Protein AF-Q8T489-F1 (afdb_monomer)

Nearest PDB structures (foldseek):
  5f6k-assembly1_A  TM=8.172E-01  e=2.165E-03  Homo sapiens
  8b55-assembly1_A-2  TM=5.934E-01  e=5.546E-02  Homo sapiens
  5mqs-assembly1_A  TM=7.505E-01  e=1.178E+00  Bacteroides thetaiotaomicron
  8wv5-assembly1_J  TM=5.473E-01  e=4.921E-01  Homo sapiens

Sequence (176 aa):
MFGIGTKSARLHANAFRNMLGENEHGWGLSHKGVLWHEGVALLYTKRFRENQPTQIGVLFDGIEGTLTFYKDGKCLGVAFRGLDQIDEPLYPIVCSTAAKTEMTLKCTRREFVNLQDRCRAVIMRRVRSAAQLEKLKLPLPIADYLSEVIDEKKPLRQVNQLEMCIMNYDLYEARE

Mean predicted aligned error: 8.5 Å

Solvent-accessible surface area (backbone atoms only — not comparable to full-atom values): 10950 Å² total; per-residue (Å²): 61,42,41,36,23,36,90,79,36,72,87,76,70,103,60,96,66,72,58,52,4,52,39,83,38,18,42,15,38,37,62,70,18,32,36,23,37,60,60,45,77,43,87,69,49,77,55,59,65,80,100,48,97,74,51,76,46,81,46,76,40,73,83,82,5,32,35,30,44,23,54,72,86,41,78,66,53,80,74,46,70,66,57,57,74,50,96,61,72,76,39,85,42,73,53,80,86,61,85,94,69,84,85,82,89,87,79,86,86,81,88,62,94,45,70,65,56,45,49,49,57,60,50,48,74,75,43,76,44,71,76,55,51,59,75,65,70,58,59,63,75,58,44,54,67,58,48,80,76,61,67,83,70,76,77,87,72,85,78,50,75,68,58,52,50,50,56,52,50,56,61,55,60,78,71,116

pLDDT: mean 88.54, std 11.8, range [40.12, 98.62]

Foldseek 3Di:
DWFKFFPPQDDDDPDDDPRAQCQQGHWDQDLCCWIHHRNDIDRQDHHHDPPDDWDKDWDQDLVQQFIWIDIPNHTSDTRDHPNVVDPGDMDIDDDDPDPPDDDDDPDDDDDAPDPVSVVLVVVCVVVQDLVSLVVVVDDPVVSVVSCVPRDPDDPDDDQDPVSVVVVVVVVVVVVD

Radius of gyration: 19.59 Å; Cα contacts (8 Å, |Δi|>4): 230; chains: 1; bounding box: 57×30×50 Å

Organism: Drosophila melanogaster (NCBI:txid7227)

Structure (mmCIF, N/CA/C/O backbone):
data_AF-Q8T489-F1
#
_entry.id   AF-Q8T489-F1
#
loop_
_atom_site.group_PDB
_atom_site.id
_atom_site.type_symbol
_atom_site.label_atom_id
_atom_site.label_alt_id
_atom_site.label_comp_id
_atom_site.label_asym_id
_atom_site.label_entity_id
_atom_site.label_seq_id
_atom_site.pdbx_PDB_ins_code
_atom_site.Cartn_x
_atom_site.Cartn_y
_atom_site.Cartn_z
_atom_site.occupancy
_atom_site.B_iso_or_equiv
_atom_site.auth_seq_id
_atom_site.auth_comp_id
_atom_site.auth_asym_id
_atom_site.auth_atom_id
_atom_site.pdbx_PDB_model_num
ATOM 1 N N . MET A 1 1 ? 10.232 1.226 -4.996 1.00 93.56 1 MET A N 1
ATOM 2 C CA . MET A 1 1 ? 9.097 0.299 -5.114 1.00 93.56 1 MET A CA 1
ATOM 3 C C . MET A 1 1 ? 7.974 0.826 -4.252 1.00 93.56 1 MET A C 1
ATOM 5 O O . MET A 1 1 ? 8.246 1.575 -3.319 1.00 93.56 1 MET A O 1
ATOM 9 N N . PHE A 1 2 ? 6.748 0.456 -4.591 1.00 96.56 2 PHE A N 1
ATOM 10 C CA . PHE A 1 2 ? 5.522 0.893 -3.931 1.00 96.56 2 PHE A CA 1
ATOM 11 C C . PHE A 1 2 ? 4.667 -0.335 -3.666 1.00 96.56 2 PHE A C 1
ATOM 13 O O . PHE A 1 2 ? 4.576 -1.189 -4.545 1.00 96.56 2 PHE A O 1
ATOM 20 N N . GLY A 1 3 ? 4.023 -0.421 -2.513 1.00 97.69 3 GLY A N 1
ATOM 21 C CA . GLY A 1 3 ? 3.103 -1.515 -2.245 1.00 97.69 3 GLY A CA 1
ATOM 22 C C . GLY A 1 3 ? 2.781 -1.640 -0.772 1.00 97.69 3 GLY A C 1
ATOM 23 O O . GLY A 1 3 ? 2.682 -0.627 -0.078 1.00 97.69 3 GLY A O 1
ATOM 24 N N . ILE A 1 4 ? 2.603 -2.874 -0.318 1.00 98.19 4 ILE A N 1
ATOM 25 C CA . ILE A 1 4 ? 2.231 -3.188 1.060 1.00 98.19 4 ILE A CA 1
ATOM 26 C C . ILE A 1 4 ? 3.087 -4.332 1.600 1.00 98.19 4 ILE A C 1
ATOM 28 O O . ILE A 1 4 ? 3.667 -5.094 0.827 1.00 98.19 4 ILE A O 1
ATOM 32 N N . GLY A 1 5 ? 3.153 -4.466 2.916 1.00 97.69 5 GLY A N 1
ATOM 33 C CA . GLY A 1 5 ? 3.771 -5.617 3.560 1.00 97.69 5 GLY A CA 1
ATOM 34 C C . GLY A 1 5 ? 3.296 -5.796 4.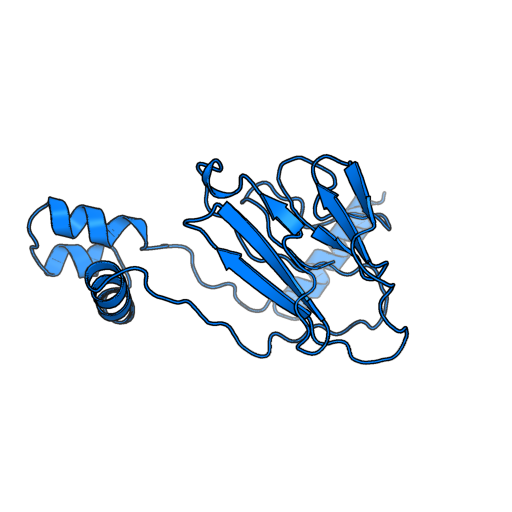989 1.00 97.69 5 GLY A C 1
ATOM 35 O O . GLY A 1 5 ? 2.650 -4.913 5.555 1.00 97.69 5 GLY A O 1
ATOM 36 N N . THR A 1 6 ? 3.610 -6.949 5.560 1.00 96.94 6 THR A N 1
ATOM 37 C CA . THR A 1 6 ? 3.297 -7.245 6.957 1.00 96.94 6 THR A CA 1
ATOM 38 C C . THR A 1 6 ? 4.324 -6.603 7.891 1.00 96.94 6 THR A C 1
ATOM 40 O O . THR A 1 6 ? 5.301 -5.990 7.448 1.00 96.94 6 THR A O 1
ATOM 43 N N . LYS A 1 7 ? 4.149 -6.755 9.208 1.00 94.56 7 LYS A N 1
ATOM 44 C CA . LYS A 1 7 ? 5.148 -6.298 10.196 1.00 94.56 7 LYS A CA 1
ATOM 45 C C . LYS A 1 7 ? 6.522 -6.966 10.017 1.00 94.56 7 LYS A C 1
ATOM 47 O O . LYS A 1 7 ? 7.519 -6.425 10.485 1.00 94.56 7 LYS A O 1
ATOM 52 N N . SER A 1 8 ? 6.558 -8.130 9.367 1.00 95.44 8 SER A N 1
ATOM 53 C CA . SER A 1 8 ? 7.763 -8.925 9.111 1.00 95.44 8 SER A CA 1
ATOM 54 C C . SER A 1 8 ? 8.461 -8.537 7.802 1.00 95.44 8 SER A C 1
ATOM 56 O O . SER A 1 8 ? 9.511 -9.090 7.473 1.00 95.44 8 SER A O 1
ATOM 58 N N . ALA A 1 9 ? 7.904 -7.588 7.039 1.00 94.62 9 ALA A N 1
ATOM 59 C CA . ALA A 1 9 ? 8.518 -7.101 5.812 1.00 94.62 9 ALA A CA 1
ATOM 60 C C . ALA A 1 9 ? 9.894 -6.479 6.093 1.00 94.62 9 ALA A C 1
ATOM 62 O O . ALA A 1 9 ? 10.052 -5.638 6.983 1.00 94.62 9 ALA A O 1
ATOM 63 N N . ARG A 1 10 ? 10.905 -6.847 5.296 1.00 90.69 10 ARG A N 1
ATOM 64 C CA . ARG A 1 10 ? 12.247 -6.271 5.432 1.00 90.69 10 ARG A CA 1
ATOM 65 C C . ARG A 1 10 ? 12.230 -4.791 5.036 1.00 90.69 10 ARG A C 1
ATOM 67 O O . ARG A 1 10 ? 11.767 -4.437 3.953 1.00 90.69 10 ARG A O 1
ATOM 74 N N . LEU A 1 11 ? 12.775 -3.930 5.899 1.00 91.38 11 LEU A N 1
ATOM 75 C CA . LEU A 1 11 ? 12.809 -2.473 5.687 1.00 91.38 11 LEU A CA 1
ATOM 76 C C . LEU A 1 11 ? 14.181 -1.931 5.262 1.00 91.38 11 LEU A C 1
ATOM 78 O O . LEU A 1 11 ? 14.270 -0.782 4.833 1.00 91.38 11 LEU A O 1
ATOM 82 N N . HIS A 1 12 ? 15.242 -2.738 5.348 1.00 88.50 12 HIS A N 1
ATOM 83 C CA . HIS A 1 12 ? 16.602 -2.335 4.983 1.00 88.50 12 HIS A CA 1
ATOM 84 C C . HIS A 1 12 ? 17.356 -3.440 4.243 1.00 88.50 12 HIS A C 1
ATOM 86 O O . HIS A 1 12 ? 17.157 -4.626 4.499 1.00 88.50 12 HIS A O 1
ATOM 92 N N . ALA A 1 13 ? 18.246 -3.056 3.331 1.00 86.50 13 ALA A N 1
ATOM 93 C CA . ALA A 1 13 ? 19.134 -3.973 2.630 1.00 86.50 13 ALA A CA 1
ATOM 94 C C . ALA A 1 13 ? 20.437 -3.268 2.251 1.00 86.50 13 ALA A C 1
ATOM 96 O O . ALA A 1 13 ? 20.415 -2.222 1.606 1.00 86.50 13 ALA A O 1
ATOM 97 N N . ASN A 1 14 ? 21.580 -3.888 2.546 1.00 84.94 14 ASN A N 1
ATOM 98 C CA . ASN A 1 14 ? 22.900 -3.393 2.134 1.00 84.94 14 ASN A CA 1
ATOM 99 C C . ASN A 1 14 ? 23.225 -3.732 0.661 1.00 84.94 14 ASN A C 1
ATOM 101 O O . ASN A 1 14 ? 24.364 -4.040 0.323 1.00 84.94 14 ASN A O 1
ATOM 105 N N . ALA A 1 15 ? 22.220 -3.748 -0.219 1.00 84.56 15 ALA A N 1
ATOM 106 C CA . ALA A 1 15 ? 22.376 -4.087 -1.630 1.00 84.56 15 ALA A CA 1
ATOM 107 C C . ALA A 1 15 ? 21.218 -3.542 -2.482 1.00 84.56 15 ALA A C 1
ATOM 109 O O . ALA A 1 15 ? 20.085 -3.417 -2.017 1.00 84.56 15 ALA A O 1
ATOM 110 N N . PHE A 1 16 ? 21.486 -3.295 -3.766 1.00 83.75 16 PHE A N 1
ATOM 111 C CA . PHE A 1 16 ? 20.480 -2.885 -4.750 1.00 83.75 16 PHE A CA 1
ATOM 112 C C . PHE A 1 16 ? 19.562 -4.061 -5.114 1.00 83.75 16 PHE A C 1
ATOM 114 O O . PHE A 1 16 ? 19.868 -4.841 -6.014 1.00 83.75 16 PHE A O 1
ATOM 121 N N . ARG A 1 17 ? 18.444 -4.218 -4.395 1.00 85.00 17 ARG A N 1
ATOM 122 C CA . ARG A 1 17 ? 17.510 -5.346 -4.561 1.00 85.00 17 ARG A CA 1
ATOM 123 C C . ARG A 1 17 ? 16.057 -4.884 -4.579 1.00 85.00 17 ARG A C 1
ATOM 125 O O . ARG A 1 17 ? 15.720 -3.841 -4.019 1.00 85.00 17 ARG A O 1
ATOM 132 N N . ASN A 1 18 ? 15.187 -5.692 -5.184 1.00 85.81 18 ASN A N 1
ATOM 133 C CA . ASN A 1 18 ? 13.739 -5.505 -5.100 1.00 85.81 18 ASN A CA 1
ATOM 134 C C . ASN A 1 18 ? 13.231 -6.024 -3.749 1.00 85.81 18 ASN A C 1
ATOM 136 O O . ASN A 1 18 ? 12.666 -7.104 -3.672 1.00 85.81 18 ASN A O 1
ATOM 140 N N . MET A 1 19 ? 13.508 -5.274 -2.681 1.00 91.50 19 MET A N 1
ATOM 141 C CA . MET A 1 19 ? 13.253 -5.707 -1.303 1.00 91.50 19 MET A CA 1
ATOM 142 C C . MET A 1 19 ? 11.765 -5.943 -1.016 1.00 91.50 19 MET A C 1
ATOM 144 O O . MET A 1 19 ? 11.410 -6.896 -0.335 1.00 91.50 19 MET A O 1
ATOM 148 N N . LEU A 1 20 ? 10.882 -5.094 -1.548 1.00 95.00 20 LEU A N 1
ATOM 149 C CA . LEU A 1 20 ? 9.448 -5.251 -1.327 1.00 95.00 20 LEU A CA 1
ATOM 150 C C . LEU A 1 20 ? 8.905 -6.376 -2.217 1.00 95.00 20 LEU A C 1
ATOM 152 O O . LEU A 1 20 ? 8.756 -6.177 -3.421 1.00 95.00 20 LEU A O 1
ATOM 156 N N . GLY A 1 21 ? 8.620 -7.526 -1.609 1.00 94.00 21 GLY A N 1
ATOM 157 C CA . GLY A 1 21 ? 8.206 -8.746 -2.306 1.00 94.00 21 GLY A CA 1
ATOM 158 C C . GLY A 1 21 ? 9.342 -9.698 -2.667 1.00 94.00 21 GLY A C 1
ATOM 159 O O . GLY A 1 21 ? 9.164 -10.578 -3.504 1.00 94.00 21 GLY A O 1
ATOM 160 N N . GLU A 1 22 ? 10.510 -9.550 -2.033 1.00 93.25 22 GLU A N 1
ATOM 161 C CA . GLU A 1 22 ? 11.567 -10.569 -2.098 1.00 93.25 22 GLU A CA 1
ATOM 162 C C . GLU A 1 22 ? 11.196 -11.868 -1.364 1.00 93.25 22 GLU A C 1
ATOM 164 O O . GLU A 1 22 ? 11.806 -12.902 -1.612 1.00 93.25 22 GLU A O 1
ATOM 169 N N . ASN A 1 23 ? 10.215 -11.795 -0.463 1.00 94.44 23 ASN A N 1
ATOM 170 C CA . ASN A 1 23 ? 9.654 -12.893 0.313 1.00 94.44 23 ASN A CA 1
ATOM 171 C C . ASN A 1 23 ? 8.121 -12.737 0.413 1.00 94.44 23 ASN A C 1
ATOM 173 O O . ASN A 1 23 ? 7.537 -11.834 -0.197 1.00 94.44 23 ASN A O 1
ATOM 177 N N . GLU A 1 24 ? 7.477 -13.615 1.172 1.00 96.31 24 GLU A N 1
ATOM 178 C CA . GLU A 1 24 ? 6.028 -13.675 1.394 1.00 96.31 24 GLU A CA 1
ATOM 179 C C . GLU A 1 24 ? 5.465 -12.465 2.157 1.00 96.31 24 GLU A C 1
ATOM 181 O O . GLU A 1 24 ? 4.276 -12.173 2.089 1.00 96.31 24 GLU A O 1
ATOM 186 N N . HIS A 1 25 ? 6.309 -11.701 2.855 1.00 97.06 25 HIS A N 1
ATOM 187 C CA . HIS A 1 25 ? 5.866 -10.604 3.718 1.00 97.06 25 HIS A CA 1
ATOM 188 C C . HIS A 1 25 ? 5.662 -9.271 2.983 1.00 97.06 25 HIS A C 1
ATOM 190 O O . HIS A 1 25 ? 5.386 -8.254 3.623 1.00 97.06 25 HIS A O 1
ATOM 196 N N . GLY A 1 26 ? 5.814 -9.234 1.656 1.00 97.25 26 GLY A N 1
ATOM 197 C CA . GLY A 1 26 ? 5.678 -8.009 0.873 1.00 97.25 26 GLY A CA 1
ATOM 198 C C . GLY A 1 26 ? 5.086 -8.216 -0.517 1.00 97.25 26 GLY A C 1
ATOM 199 O O . GLY A 1 26 ? 5.304 -9.234 -1.164 1.00 97.25 26 GLY A O 1
ATOM 200 N N . TRP A 1 27 ? 4.391 -7.189 -1.001 1.00 98.31 27 TRP A N 1
ATOM 201 C CA . TRP A 1 27 ? 3.808 -7.114 -2.340 1.00 98.31 27 TRP A CA 1
ATOM 202 C C . TRP A 1 27 ? 4.195 -5.776 -2.955 1.00 98.31 27 TRP A C 1
ATOM 204 O O . TRP A 1 27 ? 3.759 -4.723 -2.485 1.00 98.31 27 TRP A O 1
ATOM 214 N N . GLY A 1 28 ? 5.047 -5.789 -3.979 1.00 97.81 28 GLY A N 1
ATOM 215 C CA . GLY A 1 28 ? 5.710 -4.581 -4.464 1.00 97.81 28 GLY A CA 1
ATOM 216 C C . GLY A 1 28 ? 5.622 -4.362 -5.967 1.00 97.81 28 GLY A C 1
ATOM 217 O O . GLY A 1 28 ? 5.867 -5.259 -6.760 1.00 97.81 28 GLY A O 1
ATOM 218 N N . LEU A 1 29 ? 5.376 -3.119 -6.378 1.00 97.94 29 LEU A N 1
ATOM 219 C CA . LEU A 1 29 ? 5.562 -2.632 -7.743 1.00 97.94 29 LEU A CA 1
ATOM 220 C C . LEU A 1 29 ? 6.882 -1.858 -7.858 1.00 97.94 29 LEU A C 1
ATOM 222 O O . LEU A 1 29 ? 7.127 -0.866 -7.163 1.00 97.94 29 LEU A O 1
ATOM 226 N N . SER A 1 30 ? 7.741 -2.282 -8.779 1.00 95.19 30 SER A N 1
ATOM 227 C CA . SER A 1 30 ? 8.980 -1.577 -9.122 1.00 95.19 30 SER A CA 1
ATOM 228 C C . SER A 1 30 ? 8.750 -0.476 -10.167 1.00 95.19 30 SER A C 1
ATOM 230 O O . SER A 1 30 ? 7.851 -0.561 -11.002 1.00 95.19 30 SER A O 1
ATOM 232 N N . HIS A 1 31 ? 9.632 0.533 -10.203 1.00 93.19 31 HIS A N 1
ATOM 233 C CA . HIS A 1 31 ? 9.626 1.566 -11.257 1.00 93.19 31 HIS A CA 1
ATOM 234 C C . HIS A 1 31 ? 9.875 0.976 -12.661 1.00 93.19 31 HIS A C 1
ATOM 236 O O . HIS A 1 31 ? 9.575 1.605 -13.674 1.00 93.19 31 HIS A O 1
ATOM 242 N N . LYS A 1 32 ? 10.386 -0.261 -12.736 1.00 94.19 32 LYS A N 1
ATOM 243 C CA . LYS A 1 32 ? 10.527 -1.027 -13.979 1.00 94.19 32 LYS A CA 1
ATOM 244 C C . LYS A 1 32 ? 9.193 -1.607 -14.477 1.00 94.19 32 LYS A C 1
ATOM 246 O O . LYS A 1 32 ? 9.178 -2.258 -15.515 1.00 94.19 32 LYS A O 1
ATOM 251 N N . GLY A 1 33 ? 8.086 -1.369 -13.771 1.00 95.75 33 GLY A N 1
ATOM 252 C CA . GLY A 1 33 ? 6.765 -1.881 -14.135 1.00 95.75 33 GLY A CA 1
ATOM 253 C C . GLY A 1 33 ? 6.573 -3.371 -13.842 1.00 95.75 33 GLY A C 1
ATOM 254 O O . GLY A 1 33 ? 5.718 -4.011 -14.451 1.00 95.75 33 GLY A O 1
ATOM 255 N N . VAL A 1 34 ? 7.384 -3.916 -12.931 1.00 97.75 34 VAL A N 1
ATOM 256 C CA . VAL A 1 34 ? 7.389 -5.332 -12.537 1.00 97.75 34 VAL A CA 1
ATOM 257 C C . VAL A 1 34 ? 6.860 -5.467 -11.114 1.00 97.75 34 VAL A C 1
ATOM 259 O O . VAL A 1 34 ? 7.325 -4.727 -10.236 1.00 97.75 34 VAL A O 1
ATOM 262 N N . LEU A 1 35 ? 5.922 -6.391 -10.915 1.00 98.25 35 LEU A N 1
ATOM 263 C CA . LEU A 1 35 ? 5.408 -6.830 -9.620 1.00 98.25 35 LEU A CA 1
ATOM 264 C C . LEU A 1 35 ? 6.344 -7.858 -8.991 1.00 98.25 35 LEU A C 1
ATOM 266 O O . LEU A 1 35 ? 6.912 -8.672 -9.712 1.00 98.25 35 LEU A O 1
ATOM 270 N N . TRP A 1 36 ? 6.474 -7.802 -7.671 1.00 97.75 36 TRP A N 1
ATOM 271 C CA . TRP A 1 36 ? 7.313 -8.664 -6.850 1.00 97.75 36 TRP A CA 1
ATOM 272 C C . TRP A 1 36 ? 6.518 -9.169 -5.650 1.00 97.75 36 TRP A C 1
ATOM 274 O O . TRP A 1 36 ? 5.912 -8.361 -4.942 1.00 97.75 36 TRP A O 1
ATOM 284 N N . HIS A 1 37 ? 6.529 -10.481 -5.445 1.00 97.38 37 HIS A N 1
ATOM 285 C CA . HIS A 1 37 ? 6.000 -11.165 -4.265 1.00 97.38 37 HIS A CA 1
ATOM 286 C C . HIS A 1 37 ? 6.595 -12.576 -4.214 1.00 97.38 37 HIS A C 1
ATOM 288 O O . HIS A 1 37 ? 6.715 -13.201 -5.267 1.00 97.38 37 HIS A O 1
ATOM 294 N N . GLU A 1 38 ? 7.007 -13.056 -3.036 1.00 95.56 38 GLU A N 1
ATOM 295 C CA . GLU A 1 38 ? 7.633 -14.384 -2.873 1.00 95.56 38 GLU A CA 1
ATOM 296 C C . GLU A 1 38 ? 8.835 -14.617 -3.810 1.00 95.56 38 GLU A C 1
ATOM 298 O O . GLU A 1 38 ? 9.086 -15.715 -4.301 1.00 95.56 38 GLU A O 1
ATOM 303 N N . GLY A 1 39 ? 9.572 -13.548 -4.133 1.00 92.69 39 GLY A N 1
ATOM 304 C CA . GLY A 1 39 ? 10.697 -13.606 -5.071 1.00 92.69 39 GLY A CA 1
ATOM 305 C C . GLY A 1 39 ? 10.295 -13.787 -6.543 1.00 92.69 39 GLY A C 1
ATOM 306 O O . GLY A 1 39 ? 11.165 -13.770 -7.418 1.00 92.69 39 GLY A O 1
ATOM 307 N N . VAL A 1 40 ? 9.000 -13.900 -6.845 1.00 95.31 40 VAL A N 1
ATOM 308 C CA . VAL A 1 40 ? 8.461 -14.003 -8.203 1.00 95.31 40 VAL A CA 1
ATOM 309 C C . VAL A 1 40 ? 8.300 -12.613 -8.811 1.00 95.31 40 VAL A C 1
ATOM 311 O O . VAL A 1 40 ? 7.788 -11.691 -8.178 1.00 95.31 40 VAL A O 1
ATOM 314 N N . ALA A 1 41 ? 8.720 -12.474 -10.070 1.00 96.50 41 ALA A N 1
ATOM 315 C CA . ALA A 1 41 ? 8.670 -11.229 -10.823 1.00 96.50 41 ALA A CA 1
ATOM 316 C C . ALA A 1 41 ? 7.704 -11.330 -12.013 1.00 96.50 41 ALA A C 1
ATOM 318 O O . ALA A 1 41 ? 7.887 -12.171 -12.892 1.00 96.50 41 ALA A O 1
ATOM 319 N N . LEU A 1 42 ? 6.715 -10.435 -12.085 1.00 96.62 42 LEU A N 1
ATOM 320 C CA . LEU A 1 42 ? 5.713 -10.414 -13.160 1.00 96.62 42 LEU A CA 1
ATOM 321 C C . LEU A 1 42 ? 5.647 -9.043 -13.838 1.00 96.62 42 LEU A C 1
ATOM 323 O O . LEU A 1 42 ? 5.532 -8.010 -13.176 1.00 96.62 42 LEU A O 1
ATOM 327 N N . LEU A 1 43 ? 5.714 -9.011 -15.172 1.00 97.88 43 LEU A N 1
ATOM 328 C CA . LEU A 1 43 ? 5.529 -7.770 -15.926 1.00 97.88 43 LEU A CA 1
ATOM 329 C C . LEU A 1 43 ? 4.066 -7.329 -15.838 1.00 97.88 43 LEU A C 1
ATOM 331 O O . LEU A 1 43 ? 3.166 -8.090 -16.171 1.00 97.88 43 LEU A O 1
ATOM 335 N N . TYR A 1 44 ? 3.846 -6.079 -15.442 1.00 97.81 44 TYR A N 1
ATOM 336 C CA . TYR A 1 44 ? 2.506 -5.568 -15.161 1.00 97.81 44 TYR A CA 1
ATOM 337 C C . TYR A 1 44 ? 2.202 -4.253 -15.875 1.00 97.81 44 TYR A C 1
ATOM 339 O O . TYR A 1 44 ? 1.095 -4.031 -16.353 1.00 97.81 44 TYR A O 1
ATOM 347 N N . THR A 1 45 ? 3.190 -3.368 -16.005 1.00 97.12 45 THR A N 1
ATOM 348 C CA . THR A 1 45 ? 3.008 -2.101 -16.716 1.00 97.12 45 THR A CA 1
ATOM 349 C C . THR A 1 45 ? 4.284 -1.668 -17.420 1.00 97.12 45 THR A C 1
ATOM 351 O O . THR A 1 45 ? 5.373 -2.190 -17.185 1.00 97.12 45 THR A O 1
ATOM 354 N N . LYS A 1 46 ? 4.170 -0.668 -18.295 1.00 95.38 46 LYS A N 1
ATOM 355 C CA . LYS A 1 46 ? 5.344 -0.030 -18.894 1.00 95.38 46 LYS A CA 1
ATOM 356 C C . LYS A 1 46 ? 6.173 0.654 -17.808 1.00 95.38 46 LYS A C 1
ATOM 358 O O . LYS A 1 46 ? 5.625 1.291 -16.898 1.00 95.38 46 LYS A O 1
ATOM 363 N N . ARG A 1 47 ? 7.498 0.593 -17.976 1.00 95.50 47 ARG A N 1
ATOM 364 C CA . ARG A 1 47 ? 8.479 1.277 -17.122 1.00 95.50 47 ARG A CA 1
ATOM 365 C C . ARG A 1 47 ? 8.093 2.735 -16.876 1.00 95.50 47 ARG A C 1
ATOM 367 O O . ARG A 1 47 ? 7.431 3.392 -17.690 1.00 95.50 47 ARG A O 1
ATOM 374 N N . PHE A 1 48 ? 8.454 3.227 -15.704 1.00 93.56 48 PHE A N 1
ATOM 375 C CA . PHE A 1 48 ? 8.238 4.615 -15.331 1.00 93.56 48 PHE A CA 1
ATOM 376 C C . PHE A 1 48 ? 9.229 5.470 -16.118 1.00 93.56 48 PHE A C 1
ATOM 378 O O . PHE A 1 48 ? 10.276 4.978 -16.539 1.00 93.56 48 PHE A O 1
ATOM 385 N N . ARG A 1 49 ? 8.868 6.725 -16.387 1.00 92.50 49 ARG A N 1
ATOM 386 C CA . ARG A 1 49 ? 9.765 7.621 -17.114 1.00 92.50 49 ARG A CA 1
ATOM 387 C C . ARG A 1 49 ? 10.844 8.101 -16.154 1.00 92.50 49 ARG A C 1
ATOM 389 O O . ARG A 1 49 ? 10.534 8.593 -15.074 1.00 92.50 49 ARG A O 1
ATOM 396 N N . GLU A 1 50 ? 12.097 7.931 -16.544 1.00 89.38 50 GLU A N 1
ATOM 397 C CA . GLU A 1 50 ? 13.228 8.405 -15.752 1.00 89.38 50 GLU A CA 1
ATOM 398 C C . GLU A 1 50 ? 13.251 9.935 -15.722 1.00 89.38 50 GLU A C 1
ATOM 400 O O . GLU A 1 50 ? 12.858 10.589 -16.689 1.00 89.38 50 GLU A O 1
ATOM 405 N N . ASN A 1 51 ? 13.696 10.500 -14.596 1.00 88.31 51 ASN A N 1
ATOM 406 C CA . ASN A 1 51 ? 13.799 11.947 -14.375 1.00 88.31 51 ASN A CA 1
ATOM 407 C C . ASN A 1 51 ? 12.486 12.725 -14.588 1.00 88.31 51 ASN A C 1
ATOM 409 O O . ASN A 1 51 ? 12.507 13.930 -14.826 1.00 88.31 51 ASN A O 1
ATOM 413 N N . GLN A 1 52 ? 11.337 12.048 -14.498 1.00 93.00 52 GLN A N 1
ATOM 414 C CA . GLN A 1 52 ? 10.018 12.670 -14.550 1.00 93.00 52 GLN A CA 1
ATOM 415 C C . GLN A 1 52 ? 9.228 12.302 -13.292 1.00 93.00 52 GLN A C 1
ATOM 417 O O . GLN A 1 52 ? 9.179 11.121 -12.927 1.00 93.00 52 GLN A O 1
ATOM 422 N N . PRO A 1 53 ? 8.574 13.277 -12.634 1.00 93.12 53 PRO A N 1
ATOM 423 C CA . PRO A 1 53 ? 7.655 12.978 -11.549 1.00 93.12 53 PRO A CA 1
ATOM 424 C C . PRO A 1 53 ? 6.576 12.008 -12.034 1.00 93.12 53 PRO A C 1
ATOM 426 O O . PRO A 1 53 ? 5.943 12.238 -13.060 1.00 93.12 53 PRO A O 1
ATOM 429 N N . THR A 1 54 ? 6.379 10.920 -11.297 1.00 94.88 54 THR A N 1
ATOM 430 C CA . THR A 1 54 ? 5.316 9.945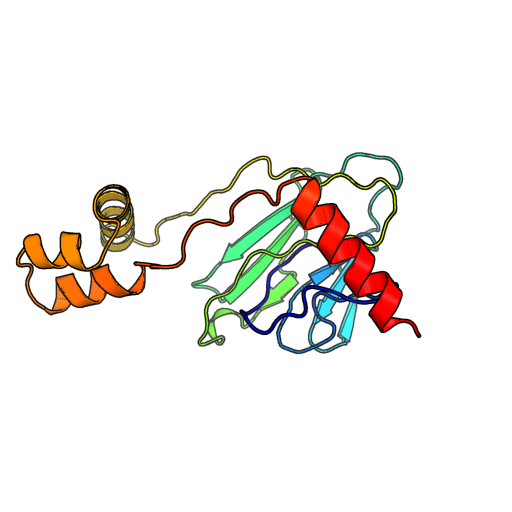 -11.559 1.00 94.88 54 THR A CA 1
ATOM 431 C C . THR A 1 54 ? 4.428 9.883 -10.330 1.00 94.88 54 THR A C 1
ATOM 433 O O . THR A 1 54 ? 4.922 9.669 -9.221 1.00 94.88 54 THR A O 1
ATOM 436 N N . GLN A 1 55 ? 3.120 10.057 -10.505 1.00 96.38 55 GLN A N 1
ATOM 437 C CA . GLN A 1 55 ? 2.173 9.897 -9.411 1.00 96.38 55 GLN A CA 1
ATOM 438 C C . GLN A 1 55 ? 1.695 8.449 -9.356 1.00 96.38 55 GLN A C 1
ATOM 440 O O . GLN A 1 55 ? 1.086 7.956 -10.305 1.00 96.38 55 GLN A O 1
ATOM 445 N N . ILE A 1 56 ? 1.929 7.791 -8.221 1.00 97.25 56 ILE A N 1
ATOM 446 C CA . ILE A 1 56 ? 1.454 6.431 -7.970 1.00 97.25 56 ILE A CA 1
ATOM 447 C C . ILE A 1 56 ? 0.313 6.460 -6.963 1.00 97.25 56 ILE A C 1
ATOM 449 O O . ILE A 1 56 ? 0.450 7.008 -5.871 1.00 97.25 56 ILE A O 1
ATOM 453 N N . GLY A 1 57 ? -0.818 5.880 -7.353 1.00 97.62 57 GLY A N 1
ATOM 454 C CA . GLY A 1 57 ? -1.904 5.535 -6.445 1.00 97.62 57 GLY A CA 1
ATOM 455 C C . GLY A 1 57 ? -1.801 4.067 -6.052 1.00 97.62 57 GLY A C 1
ATOM 456 O O . GLY A 1 57 ? -1.474 3.226 -6.890 1.00 97.62 57 GLY A O 1
ATOM 457 N N . VAL A 1 58 ? -2.088 3.773 -4.789 1.00 98.06 58 VAL A N 1
ATOM 458 C CA . VAL A 1 58 ? -2.159 2.415 -4.247 1.00 98.06 58 VAL A CA 1
ATOM 459 C C . VAL A 1 58 ? -3.545 2.257 -3.638 1.00 98.06 58 VAL A C 1
ATOM 461 O O . VAL A 1 58 ? -3.886 2.981 -2.704 1.00 98.06 58 VAL A O 1
ATOM 464 N N . LEU A 1 59 ? -4.351 1.363 -4.203 1.00 97.62 59 LEU A N 1
ATOM 465 C CA . LEU A 1 59 ? -5.681 1.028 -3.710 1.00 97.62 59 LEU A CA 1
ATOM 466 C C . LEU A 1 59 ? -5.637 -0.384 -3.138 1.00 97.62 59 LEU A C 1
ATOM 468 O O . LEU A 1 59 ? -5.437 -1.341 -3.885 1.00 97.62 59 LEU A O 1
ATOM 472 N N . PHE A 1 60 ? -5.811 -0.484 -1.826 1.00 97.56 60 PHE A N 1
ATOM 473 C CA . PHE A 1 60 ? -6.021 -1.743 -1.128 1.00 97.56 60 PHE A CA 1
ATOM 474 C C . PHE A 1 60 ? -7.518 -1.916 -0.875 1.00 97.56 60 PHE A C 1
ATOM 476 O O . PHE A 1 60 ? -8.128 -1.074 -0.214 1.00 97.56 60 PHE A O 1
ATOM 483 N N . ASP A 1 61 ? -8.086 -2.989 -1.414 1.00 95.50 61 ASP A N 1
ATOM 484 C CA . ASP A 1 61 ? -9.444 -3.428 -1.121 1.00 95.50 61 ASP A CA 1
ATOM 485 C C . ASP A 1 61 ? -9.365 -4.621 -0.167 1.00 95.50 61 ASP A C 1
ATOM 487 O O . ASP A 1 61 ? -8.979 -5.720 -0.566 1.00 95.50 61 ASP A O 1
ATOM 491 N N . GLY A 1 62 ? -9.687 -4.377 1.103 1.00 91.62 62 GLY A N 1
ATOM 492 C CA . GLY A 1 62 ? -9.635 -5.396 2.149 1.00 91.62 62 GLY A CA 1
ATOM 493 C C . GLY A 1 62 ? -10.823 -6.359 2.157 1.00 91.62 62 GLY A C 1
ATOM 494 O O . GLY A 1 62 ? -10.751 -7.351 2.868 1.00 91.62 62 GLY A O 1
ATOM 495 N N . ILE A 1 63 ? -11.900 -6.085 1.406 1.00 90.38 63 ILE A N 1
ATOM 496 C CA . ILE A 1 63 ? -13.032 -7.017 1.277 1.00 90.38 63 ILE A CA 1
ATOM 497 C C . ILE A 1 63 ? -12.748 -8.002 0.145 1.00 90.38 63 ILE A C 1
ATOM 499 O O . ILE A 1 63 ? -12.844 -9.206 0.339 1.00 90.38 63 ILE A O 1
ATOM 503 N N . GLU A 1 64 ? -12.389 -7.486 -1.031 1.00 95.50 64 GLU A N 1
ATOM 504 C CA . GLU A 1 64 ? -12.073 -8.310 -2.207 1.00 95.50 64 GLU A CA 1
ATOM 505 C C . GLU A 1 64 ? -10.665 -8.933 -2.112 1.00 95.50 64 GLU A C 1
ATOM 507 O O . GLU A 1 64 ? -10.300 -9.803 -2.902 1.00 95.50 64 GLU A O 1
ATOM 512 N N . GLY A 1 65 ? -9.832 -8.456 -1.179 1.00 97.25 65 GLY A N 1
ATOM 513 C CA . GLY A 1 65 ? -8.477 -8.960 -0.968 1.00 97.25 65 GLY A CA 1
ATOM 514 C C . GLY A 1 65 ? -7.521 -8.598 -2.101 1.00 97.25 65 GLY A C 1
ATOM 515 O O . GLY A 1 65 ? -6.694 -9.418 -2.508 1.00 97.25 65 GLY A O 1
ATOM 516 N N . THR A 1 66 ? -7.630 -7.384 -2.653 1.00 98.50 66 THR A N 1
ATOM 517 C CA . THR A 1 66 ? -6.851 -6.971 -3.832 1.00 98.50 66 THR A CA 1
ATOM 518 C C . THR A 1 66 ? -6.004 -5.730 -3.614 1.00 98.50 66 THR A C 1
ATOM 520 O O . THR A 1 66 ? -6.338 -4.829 -2.844 1.00 98.50 66 THR A O 1
ATOM 523 N N . LEU A 1 67 ? -4.895 -5.666 -4.353 1.00 98.62 67 LEU A N 1
ATOM 524 C CA . LEU A 1 67 ? -4.077 -4.466 -4.483 1.00 98.62 67 LEU A CA 1
ATOM 525 C C . LEU A 1 67 ? -4.062 -4.016 -5.939 1.00 98.62 67 LEU A C 1
ATOM 527 O O . LEU A 1 67 ? -3.693 -4.779 -6.833 1.00 98.62 67 LEU A O 1
ATOM 531 N N . THR A 1 68 ? -4.432 -2.762 -6.171 1.00 98.62 68 THR A N 1
ATOM 532 C CA . THR A 1 68 ? -4.482 -2.136 -7.495 1.00 98.62 68 THR A CA 1
ATOM 533 C C . THR A 1 68 ? -3.601 -0.894 -7.513 1.00 98.62 68 THR A C 1
ATOM 535 O O . THR A 1 68 ? -3.660 -0.061 -6.605 1.00 98.62 68 THR A O 1
ATOM 538 N N . PHE A 1 69 ? -2.796 -0.737 -8.567 1.00 98.56 69 PHE A N 1
ATOM 539 C CA . PHE A 1 69 ? -1.974 0.456 -8.754 1.00 98.56 69 PHE A CA 1
ATOM 540 C C . PHE A 1 69 ? -2.571 1.396 -9.797 1.00 98.56 69 PHE A C 1
ATOM 542 O O . PHE A 1 69 ? -3.150 0.984 -10.804 1.00 98.56 69 PHE A O 1
ATOM 549 N N . TYR A 1 70 ? -2.354 2.687 -9.577 1.00 98.12 70 TYR A N 1
ATOM 550 C CA . TYR A 1 70 ? -2.651 3.746 -10.530 1.00 98.12 70 TYR A CA 1
ATOM 551 C C . TYR A 1 70 ? -1.352 4.454 -10.884 1.00 98.12 70 TYR A C 1
ATOM 553 O O . TYR A 1 70 ? -0.541 4.729 -10.003 1.00 98.12 70 TYR A O 1
ATOM 561 N N . LYS A 1 71 ? -1.164 4.785 -12.159 1.00 97.12 71 LYS A N 1
ATOM 562 C CA . LYS A 1 71 ? -0.027 5.577 -12.635 1.00 97.12 71 LYS A CA 1
ATOM 563 C C . LYS A 1 71 ? -0.550 6.798 -13.364 1.00 97.12 71 LYS A C 1
ATOM 565 O O . LYS A 1 71 ? -1.267 6.660 -14.351 1.00 97.12 71 LYS A O 1
ATOM 570 N N . ASP A 1 72 ? -0.223 7.973 -12.837 1.00 96.12 72 ASP A N 1
ATOM 571 C CA . ASP A 1 72 ? -0.646 9.273 -13.363 1.00 96.12 72 ASP A CA 1
ATOM 572 C C . ASP A 1 72 ? -2.172 9.345 -13.566 1.00 96.12 72 ASP A C 1
ATOM 574 O O . ASP A 1 72 ? -2.679 9.756 -14.604 1.00 96.12 72 ASP A O 1
ATOM 578 N N . GLY A 1 73 ? -2.916 8.862 -12.563 1.00 95.44 73 GLY A N 1
ATOM 579 C CA . GLY A 1 73 ? -4.383 8.814 -12.567 1.00 95.44 73 GLY A CA 1
ATOM 580 C C . GLY A 1 73 ? -4.995 7.644 -13.346 1.00 95.44 73 GLY A C 1
ATOM 581 O O . GLY A 1 73 ? -6.187 7.385 -13.203 1.00 95.44 73 GLY A O 1
ATOM 582 N N . LYS A 1 74 ? -4.209 6.885 -14.119 1.00 97.56 74 LYS A N 1
ATOM 583 C CA . LYS A 1 74 ? -4.703 5.729 -14.874 1.00 97.56 74 LYS A CA 1
ATOM 584 C C . LYS A 1 74 ? -4.638 4.446 -14.046 1.00 97.56 74 LYS A C 1
ATOM 586 O O . LYS A 1 74 ? -3.559 4.070 -13.591 1.00 97.56 74 LYS A O 1
ATOM 591 N N . CYS A 1 75 ? -5.768 3.749 -13.918 1.00 98.12 75 CYS A N 1
ATOM 592 C CA . CYS A 1 75 ? -5.821 2.405 -13.338 1.00 98.12 75 CYS A CA 1
ATOM 593 C C . CYS A 1 75 ? -5.007 1.418 -14.188 1.00 98.12 75 CYS A C 1
ATOM 595 O O . CYS A 1 75 ? -5.147 1.388 -15.414 1.00 98.12 75 CYS A O 1
ATOM 597 N N . LEU A 1 76 ? -4.156 0.623 -13.542 1.00 98.19 76 LEU A N 1
ATOM 598 C CA . LEU A 1 76 ? -3.319 -0.385 -14.194 1.00 98.19 76 LEU A CA 1
ATOM 599 C C . LEU A 1 76 ? -3.896 -1.811 -14.097 1.00 98.19 76 LEU A C 1
ATOM 601 O O . LEU A 1 76 ? -3.302 -2.737 -14.639 1.00 98.19 76 LEU A O 1
ATOM 605 N N . GLY A 1 77 ? -5.057 -1.981 -13.454 1.00 98.06 77 GLY A N 1
ATOM 606 C CA . GLY A 1 77 ? -5.685 -3.282 -13.193 1.00 98.06 77 GLY A CA 1
ATOM 607 C C . GLY A 1 77 ? -5.245 -3.898 -11.863 1.00 98.06 77 GLY A C 1
ATOM 608 O O . GLY A 1 77 ? -4.389 -3.357 -11.172 1.00 98.06 77 GLY A O 1
ATOM 609 N N . VAL A 1 78 ? -5.826 -5.029 -11.473 1.00 98.62 78 VAL A N 1
ATOM 610 C CA . VAL A 1 78 ? -5.456 -5.700 -10.214 1.00 98.62 78 VAL A CA 1
ATOM 611 C C . VAL A 1 78 ? -4.036 -6.260 -10.322 1.00 98.62 78 VAL A C 1
ATOM 613 O O . VAL A 1 78 ? -3.721 -6.956 -11.285 1.00 98.62 78 VAL A O 1
ATOM 616 N N . ALA A 1 79 ? -3.181 -5.939 -9.352 1.00 98.44 79 ALA A N 1
ATOM 617 C CA . ALA A 1 79 ? -1.801 -6.414 -9.288 1.00 98.44 79 ALA A CA 1
ATOM 618 C C . ALA A 1 79 ? -1.651 -7.667 -8.423 1.00 98.44 79 ALA A C 1
ATOM 620 O O . ALA A 1 79 ? -0.960 -8.600 -8.817 1.00 98.44 79 ALA A O 1
ATOM 621 N N . PHE A 1 80 ? -2.309 -7.692 -7.265 1.00 98.56 80 PHE A N 1
ATOM 622 C CA . PHE A 1 80 ? -2.263 -8.817 -6.332 1.00 98.56 80 PHE A CA 1
ATOM 623 C C . PHE A 1 80 ? -3.668 -9.161 -5.837 1.00 98.56 80 PHE A C 1
ATOM 625 O O . PHE A 1 80 ? -4.544 -8.292 -5.802 1.00 98.56 80 PHE A O 1
ATOM 632 N N . ARG A 1 81 ? -3.865 -10.431 -5.481 1.00 98.25 81 ARG A N 1
ATOM 633 C CA . ARG A 1 81 ? -5.110 -11.019 -4.967 1.00 98.25 81 ARG A CA 1
ATOM 634 C C . ARG A 1 81 ? -4.800 -11.889 -3.748 1.00 98.25 81 ARG A C 1
ATOM 636 O O . ARG A 1 81 ? -3.638 -12.234 -3.554 1.00 98.25 81 ARG A O 1
ATOM 643 N N . GLY A 1 82 ? -5.828 -12.274 -2.994 1.00 97.56 82 GLY A N 1
ATOM 644 C CA . GLY A 1 82 ? -5.691 -13.149 -1.825 1.00 97.56 82 GLY A CA 1
ATOM 645 C C . GLY A 1 82 ? -5.181 -12.430 -0.578 1.00 97.56 82 GLY A C 1
ATOM 646 O O . GLY A 1 82 ? -4.709 -13.073 0.350 1.00 97.56 82 GLY A O 1
ATOM 647 N N . LEU A 1 83 ? -5.235 -11.095 -0.553 1.00 97.81 83 LEU A N 1
ATOM 648 C CA . LEU A 1 83 ? -4.776 -10.306 0.595 1.00 97.81 83 LEU A CA 1
ATOM 649 C C . LEU A 1 83 ? -5.760 -10.336 1.771 1.00 97.81 83 LEU A C 1
ATOM 651 O O . LEU A 1 83 ? -5.393 -9.972 2.881 1.00 97.81 83 LEU A O 1
ATOM 655 N N . ASP A 1 84 ? -6.993 -10.766 1.522 1.00 95.38 84 ASP A N 1
ATOM 656 C CA . ASP A 1 84 ? -8.026 -11.072 2.512 1.00 95.38 84 ASP A CA 1
ATOM 657 C C . ASP A 1 84 ? -7.677 -12.299 3.371 1.00 95.38 84 ASP A C 1
ATOM 659 O O . ASP A 1 84 ? -8.183 -12.430 4.480 1.00 95.38 84 ASP A O 1
ATOM 663 N N . GLN A 1 85 ? -6.781 -13.166 2.887 1.00 96.38 85 GLN A N 1
ATOM 664 C CA . GLN A 1 85 ? -6.321 -14.370 3.591 1.00 96.38 85 GLN A CA 1
ATOM 665 C C . GLN A 1 85 ? -5.152 -14.088 4.549 1.00 96.38 85 GLN A C 1
ATOM 667 O O . GLN A 1 85 ? -4.615 -15.007 5.164 1.00 96.38 85 GLN A O 1
ATOM 672 N N . ILE A 1 86 ? -4.703 -12.833 4.641 1.00 94.81 86 ILE A N 1
ATOM 673 C CA . ILE A 1 86 ? -3.600 -12.443 5.515 1.00 94.81 86 ILE A CA 1
ATOM 674 C C . ILE A 1 86 ? -4.159 -12.076 6.888 1.00 94.81 86 ILE A C 1
ATOM 676 O O . ILE A 1 86 ? -4.719 -10.999 7.082 1.00 94.81 86 ILE A O 1
ATOM 680 N N . ASP A 1 87 ? -3.925 -12.951 7.863 1.00 91.00 87 ASP A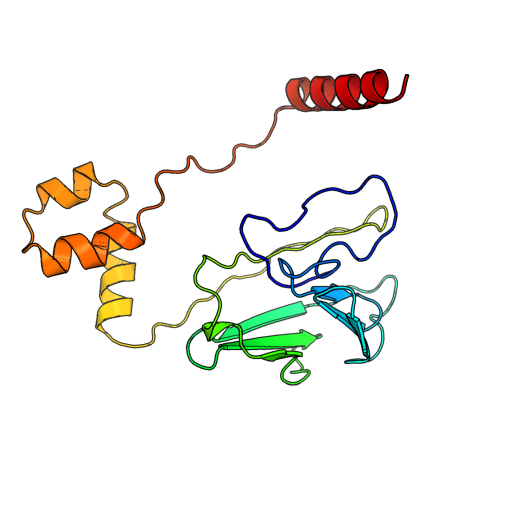 N 1
ATOM 681 C CA . ASP A 1 87 ? -4.413 -12.809 9.242 1.00 91.00 87 ASP A CA 1
ATOM 682 C C . ASP A 1 87 ? -3.583 -11.827 10.100 1.00 91.00 87 ASP A C 1
ATOM 684 O O . ASP A 1 87 ? -3.551 -11.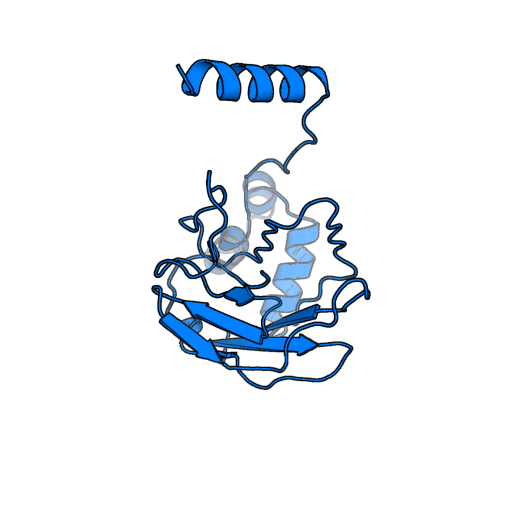903 11.330 1.00 91.00 87 ASP A O 1
ATOM 688 N N . GLU A 1 88 ? -2.876 -10.885 9.473 1.00 91.50 88 GLU A N 1
ATOM 689 C CA . GLU A 1 88 ? -2.114 -9.853 10.171 1.00 91.50 88 GLU A CA 1
ATOM 690 C C . GLU A 1 88 ? -2.208 -8.479 9.488 1.00 91.50 88 GLU A C 1
ATOM 692 O O . GLU A 1 88 ? -2.493 -8.388 8.293 1.00 91.50 88 GLU A O 1
ATOM 697 N N . PRO A 1 89 ? -1.964 -7.373 10.221 1.00 91.25 89 PRO A N 1
ATOM 698 C CA . PRO A 1 89 ? -2.052 -6.040 9.641 1.00 91.25 89 PRO A CA 1
ATOM 699 C C . PRO A 1 89 ? -1.086 -5.827 8.470 1.00 91.25 89 PRO A C 1
ATOM 701 O O . PRO A 1 89 ? 0.114 -6.103 8.561 1.00 91.25 89 PRO A O 1
ATOM 704 N N . LEU A 1 90 ? -1.617 -5.240 7.399 1.00 95.75 90 LEU A N 1
ATOM 705 C CA . LEU A 1 90 ? -0.861 -4.815 6.226 1.00 95.75 90 LEU A CA 1
ATOM 706 C C . LEU A 1 90 ? -0.569 -3.315 6.294 1.00 95.75 90 LEU A C 1
ATOM 708 O O . LEU A 1 90 ? -1.440 -2.493 6.587 1.00 95.75 90 LEU A O 1
ATOM 712 N N . TYR A 1 91 ? 0.669 -2.956 5.979 1.00 95.81 91 TYR A N 1
ATOM 713 C CA . TYR A 1 91 ? 1.177 -1.593 6.045 1.00 95.81 91 TYR A CA 1
ATOM 714 C C . TYR A 1 91 ? 1.577 -1.109 4.653 1.00 95.81 91 TYR A C 1
ATOM 716 O O . TYR A 1 91 ? 2.187 -1.872 3.904 1.00 95.81 91 TYR A O 1
ATOM 724 N N . PRO A 1 92 ? 1.290 0.152 4.284 1.00 95.88 92 PRO A N 1
ATOM 725 C CA . PRO A 1 92 ? 1.834 0.734 3.066 1.00 95.88 92 PRO A CA 1
ATOM 726 C C . PRO A 1 92 ? 3.354 0.874 3.191 1.00 95.88 92 PRO A C 1
ATOM 728 O O . PRO A 1 92 ? 3.857 1.431 4.166 1.00 95.88 92 PRO A O 1
ATOM 731 N N . ILE A 1 93 ? 4.086 0.399 2.185 1.00 96.00 93 ILE A N 1
ATOM 732 C CA . ILE A 1 93 ? 5.548 0.434 2.150 1.00 96.00 93 ILE A CA 1
ATOM 733 C C . ILE A 1 93 ? 6.013 1.083 0.851 1.00 96.00 93 ILE A C 1
ATOM 735 O O . ILE A 1 93 ? 5.579 0.749 -0.256 1.00 96.00 93 ILE A O 1
ATOM 739 N N . VAL A 1 94 ? 6.963 2.000 0.999 1.00 94.25 94 VAL A N 1
ATOM 740 C CA . VAL A 1 94 ? 7.769 2.519 -0.100 1.00 94.25 94 VAL A CA 1
ATOM 741 C C . VAL A 1 94 ? 9.237 2.296 0.225 1.00 94.25 94 VAL A C 1
ATOM 743 O O . VAL A 1 94 ? 9.669 2.470 1.359 1.00 94.25 94 VAL A O 1
ATOM 746 N N . CYS A 1 95 ? 10.016 1.900 -0.774 1.00 91.25 95 CYS A N 1
ATOM 747 C CA . CYS A 1 95 ? 11.465 1.781 -0.641 1.00 91.25 95 CYS A CA 1
ATOM 748 C C . CYS A 1 95 ? 12.149 2.333 -1.889 1.00 91.25 95 CYS A C 1
ATOM 750 O O . CYS A 1 95 ? 11.632 2.205 -3.002 1.00 91.25 95 CYS A O 1
ATOM 752 N N . SER A 1 96 ? 13.314 2.953 -1.736 1.00 89.50 96 SER A N 1
ATOM 753 C CA . SER A 1 96 ? 14.103 3.439 -2.865 1.00 89.50 96 SER A CA 1
ATOM 754 C C . SER A 1 96 ? 15.543 3.002 -2.720 1.00 89.50 96 SER A C 1
ATOM 756 O O . SER A 1 96 ? 16.109 3.061 -1.636 1.00 89.50 96 SER A O 1
ATOM 758 N N . THR A 1 97 ? 16.137 2.608 -3.838 1.00 86.88 97 THR A N 1
ATOM 759 C CA . THR A 1 97 ? 17.581 2.408 -3.953 1.00 86.88 97 THR A CA 1
ATOM 760 C C . THR A 1 97 ? 18.219 3.448 -4.874 1.00 86.88 97 THR A C 1
ATOM 762 O O . THR A 1 97 ? 19.417 3.390 -5.126 1.00 86.88 97 THR A O 1
ATOM 765 N N . ALA A 1 98 ? 17.426 4.365 -5.438 1.00 83.38 98 ALA A N 1
ATOM 766 C CA . ALA A 1 98 ? 17.921 5.390 -6.343 1.00 83.38 98 ALA A CA 1
ATOM 767 C C . ALA A 1 98 ? 18.412 6.604 -5.542 1.00 83.38 98 ALA A C 1
ATOM 769 O O . ALA A 1 98 ? 17.699 7.154 -4.694 1.00 83.38 98 ALA A O 1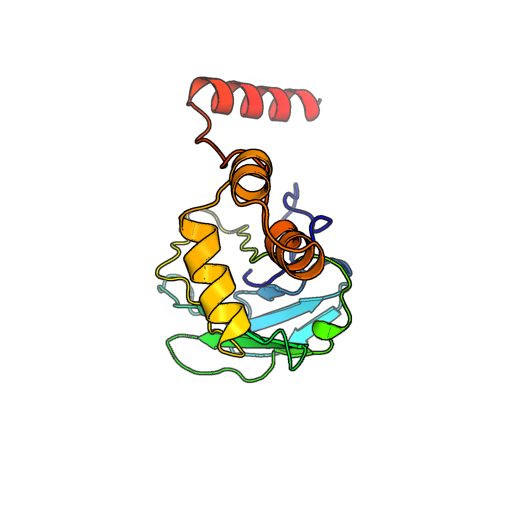
ATOM 770 N N . ALA A 1 99 ? 19.644 7.028 -5.819 1.00 80.56 99 ALA A N 1
ATOM 771 C CA . ALA A 1 99 ? 20.202 8.238 -5.235 1.00 80.56 99 ALA A CA 1
ATOM 772 C C . ALA A 1 99 ? 19.363 9.458 -5.645 1.00 80.56 99 ALA A C 1
ATOM 774 O O . ALA A 1 99 ? 18.882 9.528 -6.775 1.00 80.56 99 ALA A O 1
ATOM 775 N N . LYS A 1 100 ? 19.207 10.424 -4.731 1.00 84.12 100 LYS A N 1
ATOM 776 C CA . LYS A 1 100 ? 18.456 11.675 -4.961 1.00 84.12 100 LYS A CA 1
ATOM 777 C C . LYS A 1 100 ? 16.973 11.479 -5.320 1.00 84.12 100 LYS A C 1
ATOM 779 O O . LYS A 1 100 ? 16.368 12.363 -5.918 1.00 84.12 100 LYS A O 1
ATOM 784 N N . THR A 1 101 ? 16.377 10.340 -4.962 1.00 85.56 101 THR A N 1
ATOM 785 C CA . THR A 1 101 ? 14.922 10.176 -5.090 1.00 85.56 101 THR A CA 1
ATOM 786 C C . THR A 1 101 ? 14.227 10.869 -3.928 1.00 85.56 101 THR A C 1
ATOM 788 O O . THR A 1 101 ? 14.592 10.637 -2.778 1.00 85.56 101 THR A O 1
ATOM 791 N N . GLU A 1 102 ? 13.180 11.632 -4.220 1.00 90.81 102 GLU A N 1
ATOM 792 C CA . GLU A 1 102 ? 12.226 12.112 -3.224 1.00 90.81 102 GLU A CA 1
ATOM 793 C C . GLU A 1 102 ? 10.890 11.386 -3.415 1.00 90.81 102 GLU A C 1
ATOM 795 O O . GLU A 1 102 ? 10.451 11.143 -4.542 1.00 90.81 102 GLU A O 1
ATOM 800 N N . MET A 1 103 ? 10.249 11.008 -2.311 1.00 91.88 103 MET A N 1
ATOM 801 C CA . MET A 1 103 ? 8.914 10.417 -2.314 1.00 91.88 103 MET A CA 1
ATOM 802 C C . MET A 1 103 ? 8.029 11.206 -1.356 1.00 91.88 103 MET A C 1
ATOM 804 O O . MET A 1 103 ? 8.312 11.275 -0.163 1.00 91.88 103 MET A O 1
ATOM 808 N N . THR A 1 104 ? 6.940 11.768 -1.876 1.00 94.06 104 THR A N 1
ATOM 809 C CA . THR A 1 104 ? 6.013 12.599 -1.100 1.00 94.06 104 THR A CA 1
ATOM 810 C C . THR A 1 104 ? 4.630 11.961 -1.078 1.00 94.06 104 THR A C 1
ATOM 812 O O . THR A 1 104 ? 4.023 11.716 -2.125 1.00 94.06 104 THR A O 1
ATOM 815 N N . LEU A 1 105 ? 4.092 11.728 0.119 1.00 94.62 105 LEU A N 1
ATOM 816 C CA . LEU A 1 105 ? 2.718 11.266 0.294 1.00 94.62 105 LEU A CA 1
ATOM 817 C C . LEU A 1 105 ? 1.750 12.446 0.141 1.00 94.62 105 LEU A C 1
ATOM 819 O O . LEU A 1 105 ? 1.616 13.264 1.045 1.00 94.62 105 LEU A O 1
ATOM 823 N N . LYS A 1 106 ? 1.067 12.539 -1.008 1.00 94.06 106 LYS A N 1
ATOM 824 C CA . LYS A 1 106 ? 0.126 13.643 -1.283 1.00 94.06 106 LYS A CA 1
ATOM 825 C C . LYS A 1 106 ? -1.183 13.536 -0.505 1.00 94.06 106 LYS A C 1
ATOM 827 O O . LYS A 1 106 ? -1.706 14.539 -0.035 1.00 94.06 106 LYS A O 1
ATOM 832 N N . CYS A 1 107 ? -1.761 12.340 -0.436 1.00 92.88 107 CYS A N 1
ATOM 833 C CA . CYS A 1 107 ? -3.011 12.115 0.277 1.00 92.88 107 CYS A CA 1
ATOM 834 C C . CYS A 1 107 ? -3.154 10.652 0.684 1.00 92.88 107 CYS A C 1
ATOM 836 O O . CYS A 1 107 ? -2.626 9.756 0.026 1.00 92.88 107 CYS A O 1
ATOM 838 N N . THR A 1 108 ? -3.915 10.433 1.750 1.00 93.00 108 THR A N 1
ATOM 839 C CA . THR A 1 108 ? -4.414 9.124 2.160 1.00 93.00 108 THR A CA 1
ATOM 840 C C . THR A 1 108 ? -5.923 9.217 2.287 1.00 93.00 108 THR A C 1
ATOM 842 O O . THR A 1 108 ? -6.469 10.214 2.768 1.00 93.00 108 THR A O 1
ATOM 845 N N . ARG A 1 109 ? -6.618 8.190 1.806 1.00 89.69 109 ARG A N 1
ATOM 846 C CA . ARG A 1 109 ? -8.062 8.060 1.965 1.00 89.69 109 ARG A CA 1
ATOM 847 C C . ARG A 1 109 ? -8.379 6.637 2.384 1.00 89.69 109 ARG A C 1
ATOM 849 O O . ARG A 1 109 ? -7.666 5.707 2.026 1.00 89.69 109 ARG A O 1
ATOM 856 N N . ARG A 1 110 ? -9.448 6.509 3.155 1.00 87.81 110 ARG A N 1
ATOM 857 C CA . ARG A 1 110 ? -10.061 5.249 3.550 1.00 87.81 110 ARG A CA 1
ATOM 858 C C . ARG A 1 110 ? -11.557 5.411 3.336 1.00 87.81 110 ARG A C 1
ATOM 860 O O . ARG A 1 110 ? -12.108 6.440 3.734 1.00 87.81 110 ARG A O 1
ATOM 867 N N . GLU A 1 111 ? -12.179 4.417 2.722 1.00 86.00 111 GLU A N 1
ATOM 868 C CA . GLU A 1 111 ? -13.634 4.296 2.709 1.00 86.00 111 GLU A CA 1
ATOM 869 C C . GLU A 1 111 ? -14.109 3.417 3.867 1.00 86.00 111 GLU A C 1
ATOM 871 O O . GLU A 1 111 ? -13.341 2.635 4.431 1.00 86.00 111 GLU A O 1
ATOM 876 N N . PHE A 1 112 ? -15.368 3.608 4.257 1.00 86.38 112 PHE A N 1
ATOM 877 C CA . PHE A 1 112 ? -16.011 2.839 5.316 1.00 86.38 112 PHE A CA 1
ATOM 878 C C . PHE A 1 112 ? -17.028 1.907 4.685 1.00 86.38 112 PHE A C 1
ATOM 880 O O . PHE A 1 112 ? -17.898 2.355 3.941 1.00 86.38 112 PHE A O 1
ATOM 887 N N . VAL A 1 113 ? -16.932 0.629 5.023 1.00 84.81 113 VAL A N 1
ATOM 888 C CA . VAL A 1 113 ? -17.756 -0.426 4.421 1.00 84.81 113 VAL A CA 1
ATOM 889 C C . VAL A 1 113 ? -19.221 -0.347 4.859 1.00 84.81 113 VAL A C 1
ATOM 891 O O . VAL A 1 113 ? -20.119 -0.762 4.134 1.00 84.81 113 VAL A O 1
ATOM 894 N N . ASN A 1 114 ? -19.484 0.206 6.046 1.00 87.62 114 ASN A N 1
ATOM 895 C CA . ASN A 1 114 ? -20.825 0.387 6.588 1.00 87.62 114 ASN A CA 1
ATOM 896 C C . ASN A 1 114 ? -20.866 1.525 7.629 1.00 87.62 114 ASN A C 1
ATOM 898 O O . ASN A 1 114 ? -19.849 2.141 7.969 1.00 87.62 114 ASN A O 1
ATOM 902 N N . LEU A 1 115 ? -22.067 1.813 8.147 1.00 91.62 115 LEU A N 1
ATOM 903 C CA . LEU A 1 115 ? -22.271 2.847 9.164 1.00 91.62 115 LEU A CA 1
ATOM 904 C C . LEU A 1 115 ? -21.518 2.542 10.467 1.00 91.62 115 LEU A C 1
ATOM 906 O O . LEU A 1 115 ? -21.010 3.468 11.092 1.00 91.62 115 LEU A O 1
ATOM 910 N N . GLN A 1 116 ? -21.417 1.272 10.865 1.00 91.19 116 GLN A N 1
ATOM 911 C CA . GLN A 1 116 ? -20.727 0.870 12.091 1.00 91.19 116 GLN A CA 1
ATOM 912 C C . GLN A 1 116 ? -19.226 1.192 12.020 1.00 91.19 116 GLN A C 1
ATOM 914 O O . GLN A 1 116 ? -18.709 1.825 12.940 1.00 91.19 116 GLN A O 1
ATOM 919 N N . ASP A 1 117 ? -18.552 0.863 10.913 1.00 86.88 117 ASP A N 1
ATOM 920 C CA . ASP A 1 117 ? -17.135 1.190 10.691 1.00 86.88 117 ASP A CA 1
ATOM 921 C C . ASP A 1 117 ? -16.917 2.712 10.632 1.00 86.88 117 ASP A C 1
ATOM 923 O O . ASP A 1 117 ? -15.986 3.259 11.231 1.00 86.88 117 ASP A O 1
ATOM 927 N N . ARG A 1 118 ? -17.849 3.440 10.002 1.00 90.44 118 ARG A N 1
ATOM 928 C CA . ARG A 1 118 ? -17.825 4.908 9.988 1.00 90.44 118 ARG A CA 1
ATOM 929 C C . ARG A 1 118 ? -17.965 5.496 11.394 1.00 90.44 118 ARG A C 1
ATOM 931 O O . ARG A 1 118 ? -17.221 6.411 11.750 1.00 90.44 118 ARG A O 1
ATOM 938 N N . CYS A 1 119 ? -18.893 4.981 12.198 1.00 91.44 119 CYS A N 1
ATOM 939 C CA . CYS A 1 119 ? -19.076 5.385 13.590 1.00 91.44 119 CYS A CA 1
ATOM 940 C C . CYS A 1 119 ? -17.829 5.075 14.425 1.00 91.44 119 CYS A C 1
ATOM 942 O O . CYS A 1 119 ? -17.339 5.967 15.121 1.00 91.44 119 CYS A O 1
ATOM 944 N N . ARG A 1 120 ? -17.261 3.865 14.300 1.00 90.12 120 ARG A N 1
ATOM 945 C CA . ARG A 1 120 ? -16.006 3.463 14.959 1.00 90.12 120 ARG A CA 1
ATOM 946 C C . ARG A 1 120 ? -14.893 4.460 14.666 1.00 90.12 120 ARG A C 1
ATOM 948 O O . ARG A 1 120 ? -14.271 4.973 15.592 1.00 90.12 120 ARG A O 1
ATOM 955 N N . ALA A 1 121 ? -14.691 4.814 13.400 1.00 87.12 121 ALA A N 1
ATOM 956 C CA . ALA A 1 121 ? -13.648 5.755 13.010 1.00 87.12 121 ALA A CA 1
ATOM 957 C C . ALA A 1 121 ? -13.844 7.167 13.584 1.00 87.12 121 ALA A C 1
ATOM 959 O O . ALA A 1 121 ? -12.868 7.836 13.928 1.00 87.12 121 ALA A O 1
ATOM 960 N N . VAL A 1 122 ? -15.089 7.639 13.711 1.00 89.44 122 VAL A N 1
ATOM 961 C CA . VAL A 1 122 ? -15.387 8.932 14.350 1.00 89.44 122 VAL A CA 1
ATOM 962 C C . VAL A 1 122 ? -15.099 8.881 15.852 1.00 89.44 122 VAL A C 1
ATOM 964 O O . VAL A 1 122 ? -14.469 9.803 16.375 1.00 89.44 122 VAL A O 1
ATOM 967 N N . ILE A 1 123 ? -15.502 7.804 16.531 1.00 90.06 123 ILE A N 1
ATOM 968 C CA . ILE A 1 123 ? -15.264 7.599 17.968 1.00 90.06 123 ILE A CA 1
ATOM 969 C C . ILE A 1 123 ? -13.758 7.550 18.261 1.00 90.06 123 ILE A C 1
ATOM 971 O O . ILE A 1 123 ? -13.272 8.265 19.140 1.00 90.06 123 ILE A O 1
ATOM 975 N N . MET A 1 124 ? -12.994 6.799 17.466 1.00 85.56 124 MET A N 1
ATOM 976 C CA . MET A 1 124 ? -11.548 6.603 17.655 1.00 85.56 124 MET A CA 1
ATOM 977 C C . MET A 1 124 ? -10.701 7.860 17.441 1.00 85.56 124 MET A C 1
ATOM 979 O O . MET A 1 124 ? -9.575 7.956 17.919 1.00 85.56 124 MET A O 1
ATOM 983 N N . ARG A 1 125 ? -11.240 8.904 16.800 1.00 84.44 125 ARG A N 1
ATOM 984 C CA . ARG A 1 125 ? -10.564 10.215 16.767 1.00 84.44 125 ARG A CA 1
ATOM 985 C C . ARG A 1 125 ? -10.530 10.893 18.139 1.00 84.44 125 ARG A C 1
ATOM 987 O O . ARG A 1 125 ? -9.655 11.731 18.381 1.00 84.44 125 ARG A O 1
ATOM 994 N N . ARG A 1 126 ? -11.499 10.572 19.003 1.00 87.00 126 ARG A N 1
ATOM 995 C CA . ARG A 1 126 ? -11.674 11.140 20.348 1.00 87.00 126 ARG A CA 1
ATOM 996 C C . ARG A 1 126 ? -11.132 10.218 21.441 1.00 87.00 126 ARG A C 1
ATOM 998 O O . ARG A 1 126 ? -10.613 10.726 22.430 1.00 87.00 126 ARG A O 1
ATOM 1005 N N . VAL A 1 127 ? -11.233 8.905 21.248 1.00 88.00 127 VAL A N 1
ATOM 1006 C CA . VAL A 1 127 ? -10.769 7.874 22.184 1.00 88.00 127 VAL A CA 1
ATOM 1007 C C . VAL A 1 127 ? -9.449 7.305 21.667 1.00 88.00 127 VAL A C 1
ATOM 1009 O O . VAL A 1 127 ? -9.445 6.552 20.703 1.00 88.00 127 VAL A O 1
ATOM 1012 N N . ARG A 1 128 ? -8.326 7.708 22.270 1.00 81.19 128 ARG A N 1
ATOM 1013 C CA . ARG A 1 128 ? -6.964 7.380 21.805 1.00 81.19 128 ARG A CA 1
ATOM 1014 C C . ARG A 1 128 ? -6.213 6.403 22.709 1.00 81.19 128 ARG A C 1
ATOM 1016 O O . ARG A 1 128 ? -5.051 6.120 22.448 1.00 81.19 128 ARG A O 1
ATOM 1023 N N . SER A 1 129 ? -6.832 5.934 23.788 1.00 86.88 129 SER A N 1
ATOM 1024 C CA . SER A 1 129 ? -6.228 4.951 24.686 1.00 86.88 129 SER A CA 1
ATOM 1025 C C . SER A 1 129 ? -7.276 4.036 25.302 1.00 86.88 129 SER A C 1
ATOM 1027 O O . SER A 1 129 ? -8.438 4.429 25.462 1.00 86.88 129 SER A O 1
ATOM 1029 N N . ALA A 1 130 ? -6.847 2.839 25.706 1.00 86.44 130 ALA A N 1
ATOM 1030 C CA . ALA A 1 130 ? -7.693 1.879 26.408 1.00 86.44 130 ALA A CA 1
ATOM 1031 C C . ALA A 1 130 ? -8.320 2.496 27.672 1.00 86.44 130 ALA A C 1
ATOM 1033 O O . ALA A 1 130 ? -9.522 2.378 27.897 1.00 86.44 130 ALA A O 1
ATOM 1034 N N . ALA A 1 131 ? -7.548 3.289 28.422 1.00 89.00 131 ALA A N 1
ATOM 1035 C CA . ALA A 1 131 ? -8.031 3.987 29.615 1.00 89.00 131 ALA A CA 1
ATOM 1036 C C . ALA A 1 131 ? -9.149 5.012 29.331 1.00 89.00 131 ALA A C 1
ATOM 1038 O O . ALA A 1 131 ? -9.967 5.300 30.203 1.00 89.00 131 ALA A O 1
ATOM 1039 N N . GLN A 1 132 ? -9.193 5.619 28.138 1.00 90.12 132 GLN A N 1
ATOM 1040 C CA . GLN A 1 132 ? -10.311 6.488 27.751 1.00 90.12 132 GLN A CA 1
ATOM 1041 C C . GLN A 1 132 ? -11.546 5.675 27.364 1.00 90.12 132 GLN A C 1
ATOM 1043 O O . GLN A 1 132 ? -12.657 6.092 27.684 1.00 90.12 132 GLN A O 1
ATOM 1048 N N . LEU A 1 133 ? -11.352 4.535 26.696 1.00 90.56 133 LEU A N 1
ATOM 1049 C CA . LEU A 1 133 ? -12.431 3.635 26.299 1.00 90.56 133 LEU A CA 1
ATOM 1050 C C . LEU A 1 133 ? -13.131 3.035 27.527 1.00 90.56 133 LEU A C 1
ATOM 1052 O O . LEU A 1 133 ? -14.356 3.047 27.601 1.00 90.56 133 LEU A O 1
ATOM 1056 N N . GLU A 1 134 ? -12.362 2.605 28.529 1.00 90.88 134 GLU A N 1
ATOM 1057 C CA . GLU A 1 134 ? -12.874 2.015 29.771 1.00 90.88 134 GLU A CA 1
ATOM 1058 C C . GLU A 1 134 ? -13.792 2.980 30.546 1.00 90.88 134 GLU A C 1
ATOM 1060 O O . GLU A 1 134 ? -14.845 2.593 31.059 1.00 90.88 134 GLU A O 1
ATOM 1065 N N . LYS A 1 135 ? -13.469 4.282 30.545 1.00 93.12 135 LYS A N 1
ATOM 1066 C CA . LYS A 1 135 ? -14.290 5.327 31.187 1.00 93.12 135 LYS A CA 1
ATOM 1067 C C . LYS A 1 135 ? -15.684 5.472 30.583 1.00 93.12 135 LYS A C 1
ATOM 1069 O O . LYS A 1 135 ? -16.570 5.994 31.258 1.00 93.12 135 LYS A O 1
ATOM 1074 N N . LEU A 1 136 ? -15.885 5.036 29.338 1.00 91.25 136 LEU A N 1
ATOM 1075 C CA . LEU A 1 136 ? -17.184 5.105 28.667 1.00 91.25 136 LEU A CA 1
ATOM 1076 C C . LEU A 1 136 ? -18.170 4.051 29.182 1.00 91.25 136 LEU A C 1
ATOM 1078 O O . LEU A 1 136 ? -19.361 4.184 28.911 1.00 91.25 136 LEU A O 1
ATOM 1082 N N . LYS A 1 137 ? -17.696 3.037 29.928 1.00 93.25 137 LYS A N 1
ATOM 1083 C CA . LYS A 1 137 ? -18.521 1.966 30.518 1.00 93.25 137 LYS A CA 1
ATOM 1084 C C . LYS A 1 137 ? -19.482 1.333 29.499 1.00 93.25 137 LYS A C 1
ATOM 1086 O O . LYS A 1 137 ? -20.671 1.163 29.765 1.00 93.25 137 LYS A O 1
ATOM 1091 N N . LEU A 1 138 ? -18.967 1.042 28.305 1.00 93.31 138 LEU A N 1
ATOM 1092 C CA . LEU A 1 138 ? -19.744 0.465 27.208 1.00 93.31 138 LEU A CA 1
ATOM 1093 C C . LEU A 1 138 ? -20.023 -1.027 27.454 1.00 93.31 138 LEU A C 1
ATOM 1095 O O . LE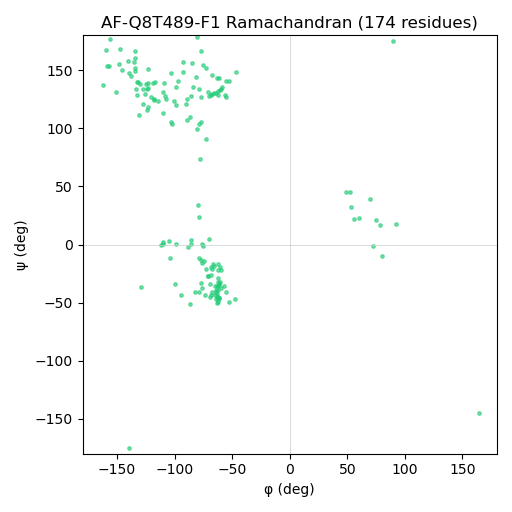U A 1 138 ? -19.228 -1.690 28.121 1.00 93.31 138 LEU A O 1
ATOM 1099 N N . PRO A 1 139 ? -21.106 -1.585 26.880 1.00 96.38 139 PRO A N 1
ATOM 1100 C CA . PRO A 1 139 ? -21.297 -3.031 26.820 1.00 96.38 139 PRO A CA 1
ATOM 1101 C C . PRO A 1 139 ? -20.078 -3.733 26.208 1.00 96.38 139 PRO A C 1
ATOM 1103 O O . PRO A 1 139 ? -19.532 -3.240 25.218 1.00 96.38 139 PRO A O 1
ATOM 1106 N N . LEU A 1 140 ? -19.702 -4.898 26.754 1.00 91.75 140 LEU A N 1
ATOM 1107 C CA . LEU A 1 140 ? -18.502 -5.648 26.348 1.00 91.75 140 LEU A CA 1
ATOM 1108 C C . LEU A 1 140 ? -18.358 -5.816 24.826 1.00 91.75 140 LEU A C 1
ATOM 1110 O O . LEU A 1 140 ? -17.309 -5.441 24.316 1.00 91.75 140 LEU A O 1
ATOM 1114 N N . PRO A 1 141 ? -19.397 -6.213 24.057 1.00 93.81 141 PRO A N 1
ATOM 1115 C CA . PRO A 1 141 ? -19.244 -6.374 22.609 1.00 93.81 141 PRO A CA 1
ATOM 1116 C C . PRO A 1 141 ? -18.838 -5.085 21.883 1.00 93.81 141 PRO A C 1
ATOM 1118 O O . PRO A 1 141 ? -18.133 -5.121 20.880 1.00 93.81 141 PRO A O 1
ATOM 1121 N N . ILE A 1 142 ? -19.283 -3.928 22.382 1.00 92.25 142 ILE A N 1
ATOM 1122 C CA . ILE A 1 142 ? -18.938 -2.625 21.808 1.00 92.25 142 ILE A CA 1
ATOM 1123 C C . ILE A 1 142 ? -17.536 -2.217 22.259 1.00 92.25 142 ILE A C 1
ATOM 1125 O O . ILE A 1 142 ? -16.778 -1.691 21.451 1.00 92.25 142 ILE A O 1
ATOM 1129 N N . ALA A 1 143 ? -17.183 -2.449 23.525 1.00 91.44 143 ALA A N 1
ATOM 1130 C CA . ALA A 1 143 ? -15.843 -2.171 24.033 1.00 91.44 143 ALA A CA 1
ATOM 1131 C C . ALA A 1 143 ? -14.778 -2.998 23.293 1.00 91.44 143 ALA A C 1
ATOM 1133 O O . ALA A 1 143 ? -13.798 -2.422 22.825 1.00 91.44 143 ALA A O 1
ATOM 1134 N N . ASP A 1 144 ? -15.017 -4.296 23.105 1.00 90.50 144 ASP A N 1
ATOM 1135 C CA . ASP A 1 144 ? -14.132 -5.203 22.371 1.00 90.50 144 ASP A CA 1
ATOM 1136 C C . ASP A 1 144 ? -14.013 -4.779 20.909 1.00 90.50 144 ASP A C 1
ATOM 1138 O O . ASP A 1 144 ? -12.915 -4.535 20.421 1.00 90.50 144 ASP A O 1
ATOM 1142 N N . TYR A 1 145 ? -15.145 -4.551 20.234 1.00 90.19 145 TYR A N 1
ATOM 1143 C CA . TYR A 1 145 ? -15.132 -4.043 18.866 1.00 90.19 145 TYR A CA 1
ATOM 1144 C C . TYR A 1 145 ? -14.388 -2.711 18.750 1.00 90.19 145 TYR A C 1
ATOM 1146 O O . TYR A 1 145 ? -13.744 -2.445 17.750 1.00 90.19 145 TYR A O 1
ATOM 1154 N N . LEU A 1 146 ? -14.453 -1.820 19.734 1.00 90.38 146 LEU A N 1
ATOM 1155 C CA . LEU A 1 146 ? -13.745 -0.546 19.674 1.00 90.38 146 LEU A CA 1
ATOM 1156 C C . LEU A 1 146 ? -12.242 -0.702 19.974 1.00 90.38 146 LEU A C 1
ATOM 1158 O O . LEU A 1 146 ? -11.438 -0.002 19.358 1.00 90.38 146 LEU A O 1
ATOM 1162 N N . SER A 1 147 ? -11.841 -1.626 20.843 1.00 88.19 147 SER A N 1
ATOM 1163 C CA . SER A 1 147 ? -10.452 -1.763 21.292 1.00 88.19 147 SER A CA 1
ATOM 1164 C C . SER A 1 147 ? -9.494 -2.306 20.224 1.00 88.19 147 SER A C 1
ATOM 1166 O O . SER A 1 147 ? -8.331 -1.912 20.237 1.00 88.19 147 SER A O 1
ATOM 1168 N N . GLU A 1 148 ? -9.956 -3.102 19.247 1.00 84.12 148 GLU A N 1
ATOM 1169 C CA . GLU A 1 148 ? -9.055 -3.753 18.262 1.00 84.12 148 GLU A CA 1
ATOM 1170 C C . GLU A 1 148 ? -8.237 -2.764 17.404 1.00 84.12 148 GLU A C 1
ATOM 1172 O O . GLU A 1 148 ? -7.240 -3.144 16.798 1.00 84.12 148 GLU A O 1
ATOM 1177 N N . VAL A 1 149 ? -8.656 -1.497 17.316 1.00 78.06 149 VAL A N 1
ATOM 1178 C CA . VAL A 1 149 ? -7.987 -0.450 16.515 1.00 78.06 149 VAL A CA 1
ATOM 1179 C C . VAL A 1 149 ? -7.197 0.550 17.359 1.00 78.06 149 VAL A C 1
ATOM 1181 O O . VAL A 1 149 ? -6.657 1.514 16.812 1.00 78.06 149 VAL A O 1
ATOM 1184 N N . ILE A 1 150 ? -7.134 0.364 18.679 1.00 79.19 150 ILE A N 1
ATOM 1185 C CA . ILE A 1 150 ? -6.315 1.205 19.552 1.00 79.19 150 ILE A CA 1
ATOM 1186 C C . ILE A 1 150 ? -4.869 0.708 19.462 1.00 79.19 150 ILE A C 1
ATOM 1188 O O . ILE A 1 150 ? -4.489 -0.262 20.109 1.00 79.19 150 ILE A O 1
ATOM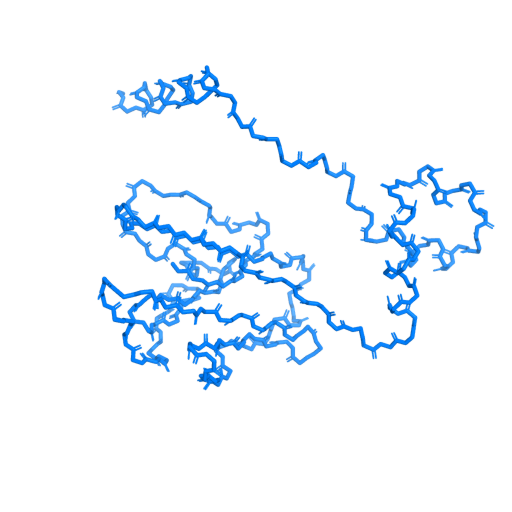 1192 N N . ASP A 1 151 ? -4.058 1.388 18.652 1.00 66.81 151 ASP A N 1
ATOM 1193 C CA . ASP A 1 151 ? -2.610 1.180 18.622 1.00 66.81 151 ASP A CA 1
ATOM 1194 C C . ASP A 1 151 ? -1.951 2.057 19.697 1.00 66.81 151 ASP A C 1
ATOM 1196 O O . ASP A 1 151 ? -1.920 3.285 19.589 1.00 66.81 151 ASP A O 1
ATOM 1200 N N . GLU A 1 152 ? -1.437 1.435 20.759 1.00 63.53 152 GLU A N 1
ATOM 1201 C CA . GLU A 1 152 ? -0.719 2.132 21.835 1.00 63.53 152 GLU A CA 1
ATOM 1202 C C . GLU A 1 152 ? 0.706 2.553 21.434 1.00 63.53 152 GLU A C 1
ATOM 1204 O O . GLU A 1 152 ? 1.426 3.175 22.225 1.00 63.53 152 GLU A O 1
ATOM 1209 N N . LYS A 1 153 ? 1.151 2.237 20.209 1.00 60.81 153 LYS A N 1
ATOM 1210 C CA . LYS A 1 153 ? 2.483 2.623 19.745 1.00 60.81 153 LYS A CA 1
ATOM 1211 C C . LYS A 1 153 ? 2.617 4.141 19.700 1.00 60.81 153 LYS A C 1
ATOM 1213 O O . LYS A 1 153 ? 1.831 4.865 19.088 1.00 60.81 153 LYS A O 1
ATOM 1218 N N . LYS A 1 154 ? 3.684 4.635 20.333 1.00 54.41 154 LYS A N 1
ATOM 1219 C CA . LYS A 1 154 ? 4.057 6.048 20.255 1.00 54.41 154 LYS A CA 1
ATOM 1220 C C . LYS A 1 154 ? 4.298 6.420 18.785 1.00 54.41 154 LYS A C 1
ATOM 1222 O O . LYS A 1 154 ? 4.977 5.662 18.089 1.00 54.41 154 LYS A O 1
ATOM 1227 N N . PRO A 1 155 ? 3.793 7.574 18.313 1.00 57.12 155 PRO A N 1
ATOM 1228 C CA . PRO A 1 155 ? 4.104 8.044 16.973 1.00 57.12 155 PRO A CA 1
ATOM 1229 C C . PRO A 1 155 ? 5.620 8.132 16.794 1.00 57.12 155 PRO A C 1
ATOM 1231 O O . PRO A 1 155 ? 6.343 8.531 17.712 1.00 57.12 155 PRO A O 1
ATOM 1234 N N . LEU A 1 156 ? 6.091 7.748 15.606 1.00 60.62 156 LEU A N 1
ATOM 1235 C CA . LEU A 1 156 ? 7.496 7.883 15.242 1.00 60.62 156 LEU A CA 1
ATOM 1236 C C . LEU A 1 156 ? 7.909 9.347 15.421 1.00 60.62 156 LEU A C 1
ATOM 1238 O O . LEU A 1 156 ? 7.255 10.254 14.903 1.00 60.62 156 LEU A O 1
ATOM 1242 N N . ARG A 1 157 ? 8.983 9.576 16.178 1.00 77.31 157 ARG A N 1
ATOM 1243 C CA . ARG A 1 157 ? 9.590 10.901 16.316 1.00 77.31 157 ARG A CA 1
ATOM 1244 C C . ARG A 1 157 ? 10.690 11.065 15.284 1.00 77.31 157 ARG A C 1
ATOM 1246 O O . ARG A 1 157 ? 11.376 10.100 14.947 1.00 77.31 157 ARG A O 1
ATOM 1253 N N . GLN A 1 158 ? 10.888 12.293 14.825 1.00 64.44 158 GLN A N 1
ATOM 1254 C CA . GLN A 1 158 ? 12.043 12.603 14.000 1.00 64.44 158 GLN A CA 1
ATOM 1255 C C . GLN A 1 158 ? 13.315 12.392 14.827 1.00 64.44 158 GLN A C 1
ATOM 1257 O O . GLN A 1 158 ? 13.416 12.848 15.970 1.00 64.44 158 GLN A O 1
ATOM 1262 N N . VAL A 1 159 ? 14.252 11.649 14.250 1.00 70.25 159 VAL A N 1
ATOM 1263 C CA . VAL A 1 159 ? 15.575 11.433 14.825 1.00 70.25 159 VAL A CA 1
ATOM 1264 C C . VAL A 1 159 ? 16.346 12.745 14.717 1.00 70.25 159 VAL A C 1
ATOM 1266 O O . VAL A 1 159 ? 16.332 13.387 13.664 1.00 70.25 159 VAL A O 1
ATOM 1269 N N . A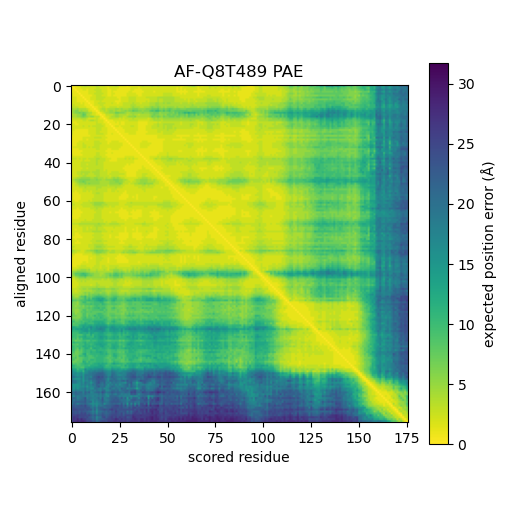SN A 1 160 ? 16.967 13.184 15.809 1.00 84.56 160 ASN A N 1
ATOM 1270 C CA . ASN A 1 160 ? 17.739 14.422 15.794 1.00 84.56 160 ASN A CA 1
ATOM 1271 C C . ASN A 1 160 ? 19.107 14.212 15.115 1.00 84.56 160 ASN A C 1
ATOM 1273 O O . ASN A 1 160 ? 19.544 13.089 14.869 1.00 84.56 160 ASN A O 1
ATOM 1277 N N . GLN A 1 161 ? 19.797 15.307 14.792 1.00 76.88 161 GLN A N 1
ATOM 1278 C CA . GLN A 1 161 ? 21.049 15.247 14.033 1.00 76.88 161 GLN A CA 1
ATOM 1279 C C . GLN A 1 161 ? 22.161 14.477 14.765 1.00 76.88 161 GLN A C 1
ATOM 1281 O O . GLN A 1 161 ? 22.957 13.803 14.119 1.00 76.88 161 GLN A O 1
ATOM 1286 N N . LEU A 1 162 ? 22.180 14.525 16.100 1.00 79.38 162 LEU A N 1
ATOM 1287 C CA . LEU A 1 162 ? 23.138 13.789 16.924 1.00 79.38 162 LEU A CA 1
ATOM 1288 C C . LEU A 1 162 ? 22.876 12.276 16.862 1.00 79.38 162 LEU A C 1
ATOM 1290 O O . LEU A 1 162 ? 23.792 11.492 16.645 1.00 79.38 162 LEU A O 1
ATOM 1294 N N . GLU A 1 163 ? 21.612 11.876 16.980 1.00 83.25 163 GLU A N 1
ATOM 1295 C CA . GLU A 1 163 ? 21.170 10.485 16.872 1.00 8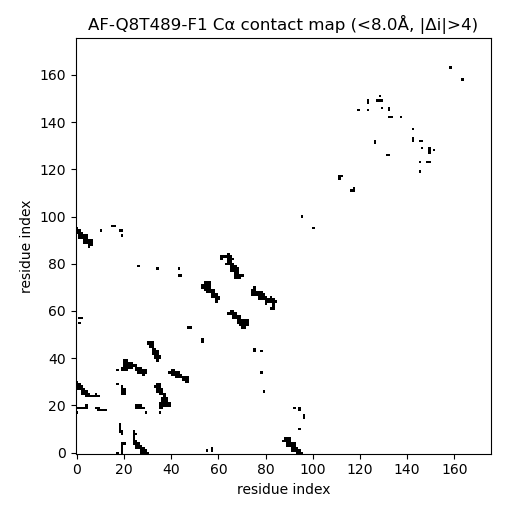3.25 163 GLU A CA 1
ATOM 1296 C C . GLU A 1 163 ? 21.398 9.922 15.461 1.00 83.25 163 GLU A C 1
ATOM 1298 O O . GLU A 1 163 ? 21.788 8.766 15.318 1.00 83.25 163 GLU A O 1
ATOM 1303 N N . MET A 1 164 ? 21.230 10.738 14.412 1.00 71.69 164 MET A N 1
ATOM 1304 C CA . MET A 1 164 ? 21.611 10.336 13.054 1.00 71.69 164 MET A CA 1
ATOM 1305 C C . MET A 1 164 ? 23.121 10.109 12.922 1.00 71.69 164 MET A C 1
ATOM 1307 O O . MET A 1 164 ? 23.531 9.162 12.257 1.00 71.69 164 MET A O 1
ATOM 1311 N N . CYS A 1 165 ? 23.954 10.961 13.532 1.00 71.69 165 CYS A N 1
ATOM 1312 C CA . CYS A 1 165 ? 25.408 10.784 13.515 1.00 71.69 165 CYS A CA 1
ATOM 1313 C C . CYS A 1 165 ? 25.834 9.490 14.219 1.00 71.69 165 CYS A C 1
ATOM 1315 O O . CYS A 1 165 ? 26.672 8.775 13.678 1.00 71.69 165 CYS A O 1
ATOM 1317 N N . ILE A 1 166 ? 25.229 9.171 15.367 1.00 75.69 166 ILE A N 1
ATOM 1318 C CA . ILE A 1 166 ? 25.510 7.938 16.121 1.00 75.69 166 ILE A CA 1
ATOM 1319 C C . ILE A 1 166 ? 25.148 6.702 15.290 1.00 75.69 166 ILE A C 1
ATOM 1321 O O . ILE A 1 166 ? 25.998 5.847 15.079 1.00 75.69 166 ILE A O 1
ATOM 1325 N N . MET A 1 167 ? 23.944 6.656 14.707 1.00 68.69 167 MET A N 1
ATOM 1326 C CA . MET A 1 167 ? 23.541 5.520 13.864 1.00 68.69 167 MET A CA 1
ATOM 1327 C C . MET A 1 167 ? 24.431 5.345 12.630 1.00 68.69 167 MET A C 1
ATOM 1329 O O . MET A 1 167 ? 24.661 4.224 12.185 1.00 68.69 167 MET A O 1
ATOM 1333 N N . ASN A 1 168 ? 24.932 6.443 12.057 1.00 66.44 168 ASN A N 1
ATOM 1334 C CA . ASN A 1 168 ? 25.890 6.358 10.961 1.00 66.44 168 ASN A CA 1
ATOM 1335 C C . ASN A 1 168 ? 27.226 5.782 11.439 1.00 66.44 168 ASN A C 1
ATOM 1337 O O . ASN A 1 168 ? 27.792 4.965 10.725 1.00 66.44 168 ASN A O 1
ATOM 1341 N N . TYR A 1 169 ? 27.705 6.167 12.626 1.00 63.91 169 TYR A N 1
ATOM 1342 C CA . TYR A 1 169 ? 28.946 5.653 13.215 1.00 63.91 169 TYR A CA 1
ATOM 1343 C C . TYR A 1 169 ? 28.864 4.146 13.506 1.00 63.91 169 TYR A C 1
ATOM 1345 O O . TYR A 1 169 ? 29.740 3.398 13.079 1.00 63.91 169 TYR A O 1
ATOM 1353 N N . ASP A 1 170 ? 27.756 3.679 14.090 1.00 61.78 170 ASP A N 1
ATOM 1354 C CA . ASP A 1 170 ? 27.514 2.250 14.355 1.00 61.78 170 ASP A CA 1
ATOM 1355 C C . ASP A 1 170 ? 27.482 1.413 13.058 1.00 61.78 170 ASP A C 1
ATOM 1357 O O . ASP A 1 170 ? 27.928 0.266 13.016 1.00 61.78 170 ASP A O 1
ATOM 1361 N N . LEU A 1 171 ? 26.988 1.993 11.956 1.00 52.81 171 LEU A N 1
ATOM 1362 C CA . LEU A 1 171 ? 27.008 1.361 10.630 1.00 52.81 171 LEU A CA 1
ATOM 1363 C C . LEU A 1 171 ? 28.407 1.307 9.997 1.00 52.81 171 LEU A C 1
ATOM 1365 O O . LEU A 1 171 ? 28.610 0.507 9.078 1.00 52.81 171 LEU A O 1
ATOM 1369 N N . TYR A 1 172 ? 29.337 2.162 10.433 1.00 53.28 172 TYR A N 1
ATOM 1370 C CA . TYR A 1 172 ? 30.738 2.118 10.015 1.00 53.28 172 TYR A CA 1
ATOM 1371 C C . TYR A 1 172 ? 31.531 1.081 10.818 1.00 53.28 172 TYR A C 1
ATOM 1373 O O . TYR A 1 172 ? 32.288 0.340 10.201 1.00 53.28 172 TYR A O 1
ATOM 1381 N N . GLU A 1 173 ? 31.311 0.957 12.132 1.00 49.38 173 GLU A N 1
ATOM 1382 C CA . GLU A 1 173 ? 31.982 -0.068 12.953 1.00 49.38 173 GLU A CA 1
ATOM 1383 C C . GLU A 1 173 ? 31.501 -1.492 12.638 1.00 49.38 173 GLU A C 1
ATOM 1385 O O . GLU A 1 173 ? 32.299 -2.418 12.607 1.00 49.38 173 GLU A O 1
ATOM 1390 N N . ALA A 1 174 ? 30.226 -1.686 12.286 1.00 49.19 174 ALA A N 1
ATOM 1391 C CA . ALA A 1 174 ? 29.706 -2.998 11.877 1.00 49.19 174 ALA A CA 1
ATOM 1392 C C . ALA A 1 174 ? 30.225 -3.496 10.503 1.00 49.19 174 ALA A C 1
ATOM 1394 O O . ALA A 1 174 ? 29.728 -4.498 9.979 1.00 49.19 174 ALA A O 1
ATOM 1395 N N . ARG A 1 175 ? 31.152 -2.762 9.871 1.00 49.31 175 ARG A N 1
ATOM 1396 C CA . ARG A 1 175 ? 31.805 -3.111 8.597 1.00 49.31 175 ARG A CA 1
ATOM 1397 C C . ARG A 1 175 ? 33.288 -3.474 8.749 1.00 49.31 175 ARG A C 1
ATOM 1399 O O . ARG A 1 175 ? 33.909 -3.745 7.719 1.00 49.31 175 ARG A O 1
ATOM 1406 N N . GLU A 1 176 ? 33.824 -3.491 9.969 1.00 40.12 176 GLU A N 1
ATOM 1407 C CA . GLU A 1 176 ? 35.107 -4.130 10.318 1.00 40.12 176 GLU A CA 1
ATOM 1408 C C . GLU A 1 176 ? 34.882 -5.542 10.878 1.00 40.12 176 GLU A C 1
ATOM 1410 O O . GLU A 1 176 ? 35.731 -6.417 10.587 1.00 40.12 176 GLU A O 1
#

Secondary structure (DSSP, 8-state):
-EEEE-TTS----SSS---TTSSTTEEEE-TTSEEEETTEEEE-SPPPPTTS---EEEEEETTTTEEEEEETTEEEEEEE--GGG--S--EEEE---STT------------SSHHHHHHHHHHTT--SHHHHHTT---HHHHHHHHTT---PPPPPPPPHHHHHHHHHHHHHTT-

InterPro domains:
  IPR001496 SOCS box domain [PS50225] (105-152)
  IPR001870 B30.2/SPRY domain [PS50188] (1-112)
  IPR003877 SPRY domain [PF00622] (2-102)
  IPR013320 Concanavalin A-like lectin/glucanase domain superfamily [SSF49899] (1-123)
  IPR035754 SPRY domain-containing SOCS box protein 3, SPRY domain [cd12876] (1-124)
  IPR043136 B30.2/SPRY domain superfamily [G3DSA:2.60.120.920] (1-135)
  IPR050672 F-box/SPRY and SOCS box protein families [PTHR12245] (1-145)